Protein AF-A0A7C3LGC2-F1 (afdb_monomer_lite)

Structure (mmCIF, N/CA/C/O backbone):
data_AF-A0A7C3LGC2-F1
#
_entry.id   AF-A0A7C3LGC2-F1
#
loop_
_atom_site.group_PDB
_atom_site.id
_atom_site.type_symbol
_atom_site.label_atom_id
_atom_site.label_alt_id
_atom_site.label_comp_id
_atom_site.label_asym_id
_atom_site.label_entity_id
_atom_site.label_seq_id
_atom_site.pdbx_PDB_ins_code
_atom_site.Cartn_x
_atom_site.Cartn_y
_atom_site.Cartn_z
_atom_site.occupancy
_atom_site.B_iso_or_equiv
_atom_site.auth_seq_id
_atom_site.auth_comp_id
_atom_site.auth_asym_id
_atom_site.auth_atom_id
_atom_site.pdbx_PDB_model_num
ATOM 1 N N . MET A 1 1 ? 7.224 0.088 -5.501 1.00 74.00 1 MET A N 1
ATOM 2 C CA . MET A 1 1 ? 7.091 1.561 -5.474 1.00 74.00 1 MET A CA 1
ATOM 3 C C . MET A 1 1 ? 8.277 2.111 -4.701 1.00 74.00 1 MET A C 1
ATOM 5 O O . MET A 1 1 ? 8.693 1.438 -3.765 1.00 74.00 1 MET A O 1
ATOM 9 N N . THR A 1 2 ? 8.868 3.224 -5.137 1.00 76.56 2 THR A N 1
ATOM 10 C CA . THR A 1 2 ? 9.859 4.012 -4.373 1.00 76.56 2 THR A CA 1
ATOM 11 C C . THR A 1 2 ? 9.178 4.821 -3.265 1.00 76.56 2 THR A C 1
ATOM 13 O O . THR A 1 2 ? 7.954 4.854 -3.182 1.00 76.56 2 THR A O 1
ATOM 16 N N . ASP A 1 3 ? 9.957 5.503 -2.427 1.00 81.69 3 ASP A N 1
ATOM 17 C CA . ASP A 1 3 ? 9.440 6.407 -1.385 1.00 81.69 3 ASP A CA 1
ATOM 18 C C . ASP A 1 3 ? 8.675 7.576 -2.018 1.00 81.69 3 ASP A C 1
ATOM 20 O O . ASP A 1 3 ? 7.618 7.964 -1.535 1.00 81.69 3 ASP A O 1
ATOM 24 N N . ALA A 1 4 ? 9.154 8.078 -3.159 1.00 82.50 4 ALA A N 1
ATOM 25 C CA . ALA A 1 4 ? 8.468 9.115 -3.920 1.00 82.50 4 ALA A CA 1
ATOM 26 C C . ALA A 1 4 ? 7.140 8.617 -4.521 1.00 82.50 4 ALA A C 1
ATOM 28 O O . ALA A 1 4 ? 6.126 9.309 -4.406 1.00 82.50 4 ALA A O 1
ATOM 29 N N . ASP A 1 5 ? 7.108 7.402 -5.089 1.00 82.44 5 ASP A N 1
ATOM 30 C CA . ASP A 1 5 ? 5.861 6.768 -5.540 1.00 82.44 5 ASP A CA 1
ATOM 31 C C . ASP A 1 5 ? 4.869 6.614 -4.360 1.00 82.44 5 ASP A C 1
ATOM 33 O O . ASP A 1 5 ? 3.674 6.884 -4.502 1.00 82.44 5 ASP A O 1
ATOM 37 N N . GLU A 1 6 ? 5.354 6.168 -3.192 1.00 87.06 6 GLU A N 1
ATOM 38 C CA . GLU A 1 6 ? 4.562 5.988 -1.966 1.00 87.06 6 GLU A CA 1
ATOM 39 C C . GLU A 1 6 ? 3.984 7.322 -1.461 1.00 87.06 6 GLU A C 1
ATOM 41 O O . GLU A 1 6 ? 2.788 7.388 -1.152 1.00 87.06 6 GLU A O 1
ATOM 46 N N . ALA A 1 7 ? 4.784 8.391 -1.436 1.00 89.75 7 ALA A N 1
ATOM 47 C CA . ALA A 1 7 ? 4.356 9.732 -1.039 1.00 89.75 7 ALA A CA 1
ATOM 48 C C . ALA A 1 7 ? 3.284 10.290 -1.989 1.00 89.75 7 ALA A C 1
ATOM 50 O O . ALA A 1 7 ? 2.227 10.753 -1.552 1.00 89.75 7 ALA A O 1
ATOM 51 N N . ALA A 1 8 ? 3.508 10.185 -3.304 1.00 90.12 8 ALA A N 1
ATOM 52 C CA . ALA A 1 8 ? 2.570 10.663 -4.317 1.00 90.12 8 ALA A CA 1
ATOM 53 C C . ALA A 1 8 ? 1.233 9.905 -4.265 1.00 90.12 8 ALA A C 1
ATOM 55 O O . ALA A 1 8 ? 0.159 10.512 -4.343 1.00 90.12 8 ALA A O 1
ATOM 56 N N . PHE A 1 9 ? 1.283 8.585 -4.071 1.00 90.44 9 PHE A N 1
ATOM 57 C CA . PHE A 1 9 ? 0.085 7.770 -3.905 1.00 90.44 9 PHE A CA 1
ATOM 58 C C . PHE A 1 9 ? -0.666 8.109 -2.612 1.00 90.44 9 PHE A C 1
ATOM 60 O O . PHE A 1 9 ? -1.890 8.258 -2.640 1.00 90.44 9 PHE A O 1
ATOM 67 N N . SER A 1 10 ? 0.052 8.313 -1.503 1.00 92.94 10 SER A N 1
ATOM 68 C CA . SER A 1 10 ? -0.534 8.734 -0.223 1.00 92.94 10 SER A CA 1
ATOM 69 C C . SER A 1 10 ? -1.243 10.082 -0.343 1.00 92.94 10 SER A C 1
ATOM 71 O O . SER A 1 10 ? -2.387 10.223 0.090 1.00 92.94 10 SER A O 1
ATOM 73 N N . ALA A 1 11 ? -0.613 11.055 -1.006 1.00 94.12 11 ALA A N 1
ATOM 74 C CA . ALA A 1 11 ? -1.197 12.368 -1.252 1.00 94.12 11 ALA A CA 1
ATOM 75 C C . ALA A 1 11 ? -2.475 12.282 -2.102 1.00 94.12 11 ALA A C 1
ATOM 77 O O . ALA A 1 11 ? -3.483 12.911 -1.778 1.00 94.12 11 ALA A O 1
ATOM 78 N N . ALA A 1 12 ? -2.474 11.463 -3.159 1.00 94.31 12 ALA A N 1
ATOM 79 C CA . ALA A 1 12 ? -3.652 11.261 -4.001 1.00 94.31 12 ALA A CA 1
ATOM 80 C C . ALA A 1 12 ? -4.807 10.575 -3.255 1.00 94.31 12 ALA A C 1
ATOM 82 O O . ALA A 1 12 ? -5.973 10.917 -3.473 1.00 94.31 12 ALA A O 1
ATOM 83 N N . LEU A 1 13 ? -4.494 9.631 -2.364 1.00 93.06 13 LEU A N 1
ATOM 84 C CA . LEU A 1 13 ? -5.478 8.998 -1.492 1.00 93.06 13 LEU A CA 1
ATOM 85 C C . LEU A 1 13 ? -6.075 10.000 -0.498 1.00 93.06 13 LEU A C 1
ATOM 87 O O . LEU A 1 13 ? -7.298 10.087 -0.426 1.00 93.06 13 LEU A O 1
ATOM 91 N N . ASN A 1 14 ? -5.252 10.799 0.187 1.00 93.94 14 ASN A N 1
ATOM 92 C CA . ASN A 1 14 ? -5.715 11.827 1.129 1.00 93.94 14 ASN A CA 1
ATOM 93 C C . ASN A 1 14 ? -6.557 12.911 0.445 1.00 93.94 14 ASN A C 1
ATOM 95 O O . ASN A 1 14 ? -7.589 13.320 0.970 1.00 93.94 14 ASN A O 1
ATOM 99 N N . ALA A 1 15 ? -6.176 13.339 -0.762 1.00 94.12 15 ALA A N 1
ATOM 100 C CA . ALA A 1 15 ? -6.966 14.293 -1.539 1.00 94.12 15 ALA A CA 1
ATOM 101 C C . ALA A 1 15 ? -8.360 13.743 -1.893 1.00 94.12 15 ALA A C 1
ATOM 103 O O . ALA A 1 15 ? -9.329 14.497 -1.972 1.00 94.12 15 ALA A O 1
ATOM 104 N N . LYS A 1 16 ? -8.475 12.427 -2.115 1.00 93.25 16 LYS A N 1
ATOM 105 C CA . LYS A 1 16 ? -9.750 11.764 -2.419 1.00 93.25 16 LYS A CA 1
ATOM 106 C C . LYS A 1 16 ? -10.557 11.423 -1.162 1.00 93.25 16 LYS A C 1
ATOM 108 O O . LYS A 1 16 ? -11.786 11.450 -1.219 1.00 93.25 16 LYS A O 1
ATOM 113 N N . TYR A 1 17 ? -9.873 11.097 -0.070 1.00 93.00 17 TYR A N 1
ATOM 114 C CA . TYR A 1 17 ? -10.427 10.664 1.208 1.00 93.00 17 TYR A CA 1
ATOM 115 C C . TYR A 1 17 ? -9.721 11.401 2.358 1.00 93.00 17 TYR A C 1
ATOM 117 O O . TYR A 1 17 ? -8.788 10.853 2.938 1.00 93.00 17 TYR A O 1
ATOM 125 N N . PRO A 1 18 ? -10.163 12.620 2.715 1.00 91.88 18 PRO A N 1
ATOM 126 C CA . PRO A 1 18 ? -9.515 13.420 3.762 1.00 91.88 18 PRO A CA 1
ATOM 127 C C . PRO A 1 18 ? -9.517 12.767 5.151 1.00 91.88 18 PRO A C 1
ATOM 129 O O . PRO A 1 18 ? -8.636 13.037 5.957 1.00 91.88 18 PRO A O 1
ATOM 132 N N . ASP A 1 19 ? -10.485 11.883 5.412 1.00 92.81 19 ASP A N 1
ATOM 133 C CA . ASP A 1 19 ? -10.594 11.121 6.664 1.00 92.81 19 ASP A CA 1
ATOM 134 C C . ASP A 1 19 ? -9.778 9.814 6.653 1.00 92.81 19 ASP A C 1
ATOM 136 O O . ASP A 1 19 ? -9.857 9.010 7.591 1.00 92.81 19 ASP A O 1
ATOM 140 N N . LEU A 1 20 ? -9.046 9.538 5.568 1.00 94.19 20 LEU A N 1
ATOM 141 C CA . LEU A 1 20 ? -8.148 8.396 5.499 1.00 94.19 20 LEU A CA 1
ATOM 142 C C . LEU A 1 20 ? -6.951 8.655 6.410 1.00 94.19 20 LEU A C 1
ATOM 144 O O . LEU A 1 20 ? -6.280 9.677 6.314 1.00 94.19 20 LEU A O 1
ATOM 148 N N . VAL A 1 21 ? -6.654 7.687 7.267 1.00 94.75 21 VAL A N 1
ATOM 149 C CA . VAL A 1 21 ? -5.435 7.696 8.072 1.00 94.75 21 VAL A CA 1
ATOM 150 C C . VAL A 1 21 ? -4.557 6.528 7.674 1.00 94.75 21 VAL A C 1
ATOM 152 O O . VAL A 1 21 ? -5.057 5.432 7.406 1.00 94.75 21 VAL A O 1
ATOM 155 N N . PHE A 1 22 ? -3.248 6.748 7.685 1.00 95.38 22 PHE A N 1
ATOM 156 C CA . PHE A 1 22 ? -2.257 5.690 7.549 1.00 95.38 22 PHE A CA 1
ATOM 157 C C . PHE A 1 22 ? -1.798 5.243 8.933 1.00 95.38 22 PHE A C 1
ATOM 159 O O . PHE A 1 22 ? -1.723 6.042 9.870 1.00 95.38 22 PHE A O 1
ATOM 166 N N . ALA A 1 23 ? -1.503 3.957 9.081 1.00 94.81 23 ALA A N 1
ATOM 167 C CA . ALA A 1 23 ? -1.118 3.378 10.349 1.00 94.81 23 ALA A CA 1
ATOM 168 C C . ALA A 1 23 ? -0.145 2.205 10.208 1.00 94.81 23 ALA A C 1
ATOM 170 O O . ALA A 1 23 ? -0.251 1.379 9.303 1.00 94.81 23 ALA A O 1
ATOM 171 N N . VAL A 1 24 ? 0.749 2.080 11.184 1.00 94.44 24 VAL A N 1
ATOM 172 C CA . VAL A 1 24 ? 1.563 0.884 11.421 1.00 94.44 24 VAL A CA 1
ATOM 173 C C . VAL A 1 24 ? 0.996 0.153 12.634 1.00 94.44 24 VAL A C 1
ATOM 175 O O . VAL A 1 24 ? 0.654 0.774 13.645 1.00 94.44 24 VAL A O 1
ATOM 178 N N . ILE A 1 25 ? 0.876 -1.169 12.529 1.00 92.81 25 ILE A N 1
ATOM 179 C CA . ILE A 1 25 ? 0.382 -2.033 13.604 1.00 92.81 25 ILE A CA 1
ATOM 180 C C . ILE A 1 25 ? 1.558 -2.838 14.145 1.00 92.81 25 ILE A C 1
ATOM 182 O O . ILE A 1 25 ? 2.113 -3.670 13.433 1.00 92.81 25 ILE A O 1
ATOM 186 N N . ASP A 1 26 ? 1.886 -2.637 15.417 1.00 90.81 26 ASP A N 1
ATOM 187 C CA . ASP A 1 26 ? 2.757 -3.540 16.160 1.00 90.81 26 ASP A CA 1
ATOM 188 C C . ASP A 1 26 ? 1.895 -4.478 17.004 1.00 90.81 26 ASP A C 1
ATOM 190 O O . ASP A 1 26 ? 1.299 -4.085 18.012 1.00 90.81 26 ASP A O 1
ATOM 194 N N . THR A 1 27 ? 1.830 -5.737 16.580 1.00 89.12 27 THR A N 1
ATOM 195 C CA . THR A 1 27 ? 1.076 -6.779 17.275 1.00 89.12 27 THR A CA 1
ATOM 196 C C . THR A 1 27 ? 1.736 -7.231 18.573 1.00 89.12 27 THR A C 1
ATOM 198 O O . THR A 1 27 ? 1.024 -7.612 19.498 1.00 89.12 27 THR A O 1
ATOM 201 N N . LYS A 1 28 ? 3.067 -7.153 18.695 1.00 87.50 28 LYS A N 1
ATOM 202 C CA . LYS A 1 28 ? 3.795 -7.546 19.911 1.00 87.50 28 LYS A CA 1
ATOM 203 C C . LYS A 1 28 ? 3.576 -6.534 21.025 1.00 87.50 28 LYS A C 1
ATOM 205 O O . LYS A 1 28 ? 3.260 -6.916 22.147 1.00 87.50 28 LYS A O 1
ATOM 210 N N . LYS A 1 29 ? 3.708 -5.243 20.709 1.00 88.19 29 LYS A N 1
ATOM 211 C CA . LYS A 1 29 ? 3.497 -4.153 21.675 1.00 88.19 29 LYS A CA 1
ATOM 212 C C . LYS A 1 29 ? 2.021 -3.753 21.801 1.00 88.19 29 LYS A C 1
ATOM 214 O O . LYS A 1 29 ? 1.699 -2.937 22.658 1.00 88.19 29 LYS A O 1
ATOM 219 N N . LYS A 1 30 ? 1.121 -4.325 20.985 1.00 92.31 30 LYS A N 1
ATOM 220 C CA . LYS A 1 30 ? -0.316 -3.988 20.940 1.00 92.31 30 LYS A CA 1
ATOM 221 C C . LYS A 1 30 ? -0.543 -2.487 20.701 1.00 92.31 30 LYS A C 1
ATOM 223 O O . LYS A 1 30 ? -1.405 -1.858 21.319 1.00 92.31 30 LYS A O 1
ATOM 228 N N . VAL A 1 31 ? 0.218 -1.911 19.768 1.00 91.31 31 VAL A N 1
ATOM 229 C CA . VAL A 1 31 ? 0.167 -0.480 19.429 1.00 91.31 31 VAL A CA 1
ATOM 230 C C . VAL A 1 31 ? -0.264 -0.276 17.980 1.00 91.31 31 VAL A C 1
ATOM 232 O O . VAL A 1 31 ? 0.17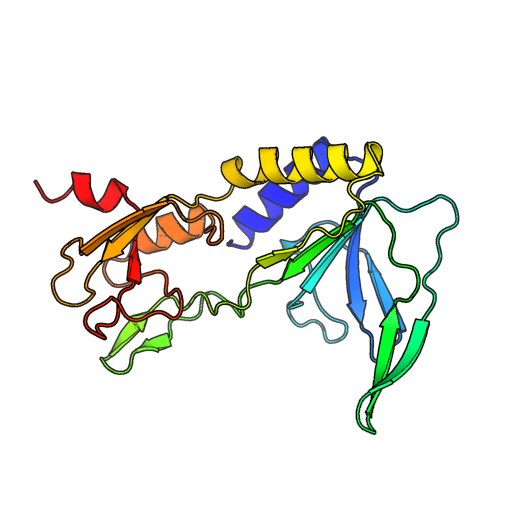6 -0.975 17.070 1.00 91.31 31 VAL A O 1
ATOM 235 N N . VAL A 1 32 ? -1.110 0.732 17.771 1.00 92.56 32 VAL A N 1
ATOM 236 C CA . VAL A 1 32 ? -1.383 1.313 16.454 1.00 92.56 32 VAL A CA 1
ATOM 237 C C . VAL A 1 32 ? -0.772 2.708 16.435 1.00 92.56 32 VAL A C 1
ATOM 239 O O . VAL A 1 32 ? -1.113 3.539 17.276 1.00 92.56 32 VAL A O 1
ATOM 242 N N . ARG A 1 33 ? 0.133 2.963 15.493 1.00 93.56 33 ARG A N 1
ATOM 243 C CA . ARG A 1 33 ? 0.753 4.276 15.284 1.00 93.56 33 ARG A CA 1
ATOM 244 C C . ARG A 1 33 ? 0.208 4.887 14.012 1.00 93.56 33 ARG A C 1
ATOM 246 O O . ARG A 1 33 ? 0.340 4.270 12.962 1.00 93.56 33 ARG A O 1
ATOM 253 N N . PHE A 1 34 ? -0.360 6.083 14.108 1.00 93.50 34 PHE A N 1
ATOM 254 C CA . PHE A 1 34 ? -0.777 6.844 12.936 1.00 93.50 34 PHE A CA 1
ATOM 255 C C . PHE A 1 34 ? 0.406 7.593 12.347 1.00 93.50 34 PHE A C 1
ATOM 257 O O . PHE A 1 34 ? 1.260 8.087 13.084 1.00 93.50 34 PHE A O 1
ATOM 264 N N . ILE A 1 35 ? 0.446 7.648 11.024 1.00 94.12 35 ILE A N 1
ATOM 265 C CA . ILE A 1 35 ? 1.501 8.305 10.258 1.00 94.12 35 ILE A CA 1
ATOM 266 C C . ILE A 1 35 ? 0.868 9.198 9.180 1.00 94.12 35 ILE A C 1
ATOM 268 O O . ILE A 1 35 ? -0.269 8.931 8.775 1.00 94.12 35 ILE A O 1
ATOM 272 N N . PRO A 1 36 ? 1.568 10.242 8.707 1.00 91.69 36 PRO A N 1
ATOM 273 C CA . PRO A 1 36 ? 1.013 11.160 7.710 1.00 91.69 36 PRO A CA 1
ATOM 274 C C . PRO A 1 36 ? 0.870 10.533 6.317 1.00 91.69 36 PRO A C 1
ATOM 276 O O . PRO A 1 36 ? -0.099 10.815 5.609 1.00 91.69 36 PRO A O 1
ATOM 279 N N . ALA A 1 37 ? 1.818 9.674 5.937 1.00 93.38 37 ALA A N 1
ATOM 280 C CA . ALA A 1 37 ? 1.903 9.071 4.613 1.00 93.38 37 ALA A CA 1
ATOM 281 C C . ALA A 1 37 ? 2.583 7.694 4.660 1.00 93.38 37 ALA A C 1
ATOM 283 O O . ALA A 1 37 ? 3.217 7.333 5.653 1.00 93.38 37 ALA A O 1
ATOM 284 N N . ILE A 1 38 ? 2.429 6.909 3.588 1.00 91.31 38 ILE A N 1
ATOM 285 C CA . ILE A 1 38 ? 2.990 5.556 3.491 1.00 91.31 38 ILE A CA 1
ATOM 286 C C . ILE A 1 38 ? 4.511 5.596 3.622 1.00 91.31 38 ILE A C 1
ATOM 288 O O . ILE A 1 38 ? 5.038 4.822 4.413 1.00 91.31 38 ILE A O 1
ATOM 292 N N . ASP A 1 39 ? 5.201 6.487 2.909 1.00 90.25 39 ASP A N 1
ATOM 293 C CA . ASP A 1 39 ? 6.665 6.610 2.868 1.00 90.25 39 ASP A CA 1
ATOM 294 C C . ASP A 1 39 ? 7.290 6.842 4.253 1.00 90.25 39 ASP A C 1
ATOM 296 O O . ASP A 1 39 ? 8.337 6.273 4.559 1.00 90.25 39 ASP A O 1
ATOM 300 N N . GLU A 1 40 ? 6.574 7.510 5.157 1.00 92.00 40 GLU A N 1
ATOM 301 C CA . GLU A 1 40 ? 7.001 7.769 6.539 1.00 92.00 40 GLU A CA 1
ATOM 302 C C . GLU A 1 40 ? 6.851 6.567 7.494 1.00 92.00 40 GLU A C 1
ATOM 304 O O . GLU A 1 40 ? 7.195 6.644 8.680 1.00 92.00 40 GLU A O 1
ATOM 309 N N . ALA A 1 41 ? 6.327 5.432 7.023 1.00 91.00 41 ALA A N 1
ATOM 310 C CA . ALA A 1 41 ? 6.024 4.307 7.897 1.00 91.00 41 ALA A CA 1
ATOM 311 C C . ALA A 1 41 ? 7.280 3.659 8.494 1.00 91.00 41 ALA A C 1
ATOM 313 O O . ALA A 1 41 ? 8.039 2.955 7.812 1.00 91.00 41 ALA A O 1
ATOM 314 N N . THR A 1 42 ? 7.427 3.833 9.805 1.00 90.75 42 THR A N 1
ATOM 315 C CA . THR A 1 42 ? 8.434 3.197 10.657 1.00 90.75 42 THR A CA 1
ATOM 316 C C . THR A 1 42 ? 7.773 2.314 11.715 1.00 90.75 42 THR A C 1
ATOM 318 O O . THR A 1 42 ? 6.697 2.632 12.234 1.00 90.75 42 THR A O 1
ATOM 321 N N . ASP A 1 43 ? 8.401 1.178 12.012 1.00 85.81 43 ASP A N 1
ATOM 322 C CA . ASP A 1 43 ? 8.037 0.328 13.134 1.00 85.81 43 ASP A CA 1
ATOM 323 C C . ASP A 1 43 ? 8.419 0.987 14.470 1.00 85.81 43 ASP A C 1
ATOM 325 O O . ASP A 1 43 ? 8.989 2.078 14.544 1.00 85.81 43 ASP A O 1
ATOM 329 N N . VAL A 1 44 ? 8.058 0.324 15.562 1.00 84.25 44 VAL A N 1
ATOM 330 C CA . VAL A 1 44 ? 8.309 0.798 16.930 1.00 84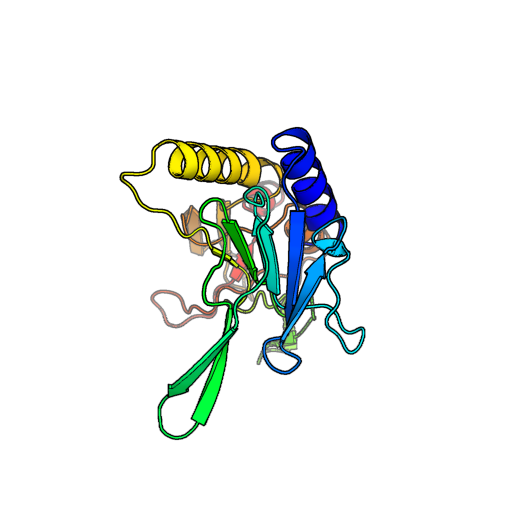.25 44 VAL A CA 1
ATOM 331 C C . VAL A 1 44 ? 9.787 0.908 17.301 1.00 84.25 44 VAL A C 1
ATOM 333 O O . VAL A 1 44 ? 10.098 1.541 18.306 1.00 84.25 44 VAL A O 1
ATOM 336 N N . ASP A 1 45 ? 10.672 0.278 16.532 1.00 85.44 45 ASP A N 1
ATOM 337 C CA . ASP A 1 45 ? 12.114 0.276 16.750 1.00 85.44 45 ASP A CA 1
ATOM 338 C C . ASP A 1 45 ? 12.806 1.259 15.780 1.00 85.44 45 ASP A C 1
ATOM 340 O O . ASP A 1 45 ? 14.031 1.266 15.655 1.00 85.44 45 ASP A O 1
ATOM 344 N N . GLY A 1 46 ? 12.026 2.100 15.085 1.00 85.12 46 GLY A N 1
ATOM 345 C CA . GLY A 1 46 ? 12.511 3.123 14.158 1.00 85.12 46 GLY A CA 1
ATOM 346 C C . GLY A 1 46 ? 12.983 2.571 12.814 1.00 85.12 46 GLY A C 1
ATOM 347 O O . GLY A 1 46 ? 13.553 3.310 12.011 1.00 85.12 46 GLY A O 1
ATOM 348 N N . ARG A 1 47 ? 12.763 1.283 12.535 1.00 86.88 47 ARG A N 1
ATOM 349 C CA . ARG A 1 47 ? 13.084 0.690 11.234 1.00 86.88 47 ARG A CA 1
ATOM 350 C C . ARG A 1 47 ? 11.940 0.947 10.278 1.00 86.88 47 ARG A C 1
ATOM 352 O O . ARG A 1 47 ? 10.800 1.140 10.682 1.00 86.88 47 ARG A O 1
ATOM 359 N N . ARG A 1 48 ? 12.219 0.913 8.982 1.00 85.19 48 ARG A N 1
ATOM 360 C CA . ARG A 1 48 ? 11.169 1.022 7.971 1.00 85.19 48 ARG A CA 1
ATOM 361 C C . ARG A 1 48 ? 10.158 -0.119 8.138 1.00 85.19 48 ARG A C 1
ATOM 363 O O . ARG A 1 48 ? 10.542 -1.285 8.082 1.00 85.19 48 ARG A O 1
ATOM 370 N N . ALA A 1 49 ? 8.883 0.218 8.321 1.00 87.75 49 ALA A N 1
ATOM 371 C CA . ALA A 1 49 ? 7.825 -0.772 8.486 1.00 87.75 49 ALA A CA 1
ATOM 372 C C . ALA A 1 49 ? 7.630 -1.556 7.182 1.00 87.75 49 ALA A C 1
ATOM 374 O O . ALA A 1 49 ? 7.551 -0.951 6.111 1.00 87.75 49 ALA A O 1
ATOM 375 N N . SER A 1 50 ? 7.527 -2.884 7.273 1.00 83.38 50 SER A N 1
ATOM 376 C CA . SER A 1 50 ? 7.217 -3.760 6.132 1.00 83.38 50 SER A CA 1
ATOM 377 C C . SER A 1 50 ? 5.761 -3.649 5.684 1.00 83.38 50 SER A C 1
ATOM 379 O O . SER A 1 50 ? 5.444 -3.947 4.537 1.00 83.38 50 SER A O 1
ATOM 381 N N . GLU A 1 51 ? 4.872 -3.203 6.571 1.00 88.38 51 GLU A N 1
ATOM 382 C CA . GLU A 1 51 ? 3.445 -3.087 6.307 1.00 88.38 51 GLU A CA 1
ATOM 383 C C . GLU A 1 51 ? 2.896 -1.749 6.776 1.00 88.38 51 GLU A C 1
ATOM 385 O O . GLU A 1 51 ? 3.179 -1.288 7.883 1.00 88.38 51 GLU A O 1
ATOM 390 N N . VAL A 1 52 ? 2.038 -1.176 5.942 1.00 91.94 52 VAL A N 1
ATOM 391 C CA . VAL A 1 52 ? 1.271 0.028 6.231 1.00 91.94 52 VAL A CA 1
ATOM 392 C C . VAL A 1 52 ? -0.195 -0.281 6.008 1.00 91.94 52 VAL A C 1
ATOM 394 O O . VAL A 1 52 ? -0.587 -0.849 4.994 1.00 91.94 52 VAL A O 1
ATOM 397 N N . TYR A 1 53 ? -1.028 0.091 6.958 1.00 93.00 53 TYR A N 1
ATOM 398 C CA . TYR A 1 53 ? -2.472 0.030 6.833 1.00 93.00 53 TYR A CA 1
ATOM 399 C C . TYR A 1 53 ? -2.977 1.4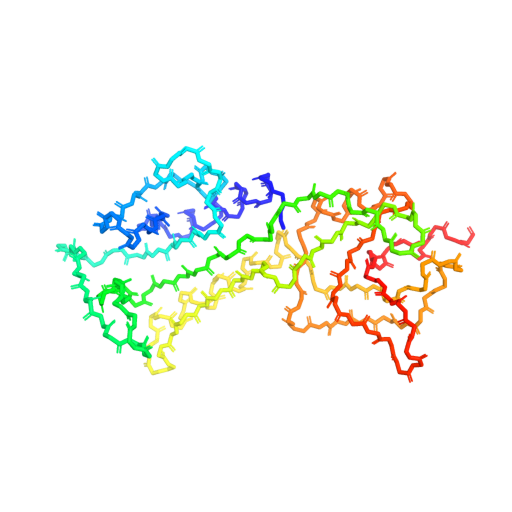31 6.518 1.00 93.00 53 TYR A C 1
ATOM 401 O O . TYR A 1 53 ? -2.437 2.402 7.033 1.00 93.00 53 TYR A O 1
ATOM 409 N N . ALA A 1 54 ? -4.021 1.552 5.710 1.00 93.75 54 ALA A N 1
ATOM 410 C CA . ALA A 1 54 ? -4.785 2.789 5.643 1.00 93.75 54 ALA A CA 1
ATOM 411 C C . ALA A 1 54 ? -6.260 2.478 5.825 1.00 93.75 54 ALA A C 1
ATOM 413 O O . ALA A 1 54 ? -6.745 1.465 5.316 1.00 93.75 54 ALA A O 1
ATOM 414 N N . TRP A 1 55 ? -6.977 3.311 6.566 1.00 93.62 55 TRP A N 1
ATOM 415 C CA . TRP A 1 55 ? -8.410 3.133 6.767 1.00 93.62 55 TRP A CA 1
ATOM 416 C C . TRP A 1 55 ? -9.116 4.446 7.064 1.00 93.62 55 TRP A C 1
ATOM 418 O O . TRP A 1 55 ? -8.503 5.405 7.524 1.00 93.62 55 TRP A O 1
ATOM 428 N N . ILE A 1 56 ? -10.427 4.464 6.848 1.00 92.19 56 ILE A N 1
ATOM 429 C CA . ILE A 1 56 ? -11.298 5.518 7.372 1.00 92.19 56 ILE A CA 1
ATOM 430 C C . ILE A 1 56 ? -11.781 5.069 8.749 1.00 92.19 56 ILE A C 1
ATOM 432 O O . ILE A 1 56 ? -12.368 3.991 8.887 1.00 92.19 56 ILE A O 1
ATOM 436 N N . GLN A 1 57 ? -11.503 5.867 9.779 1.00 89.31 57 GLN A N 1
ATOM 437 C CA . GLN A 1 57 ? -11.849 5.515 11.155 1.00 89.31 57 GLN A CA 1
ATOM 438 C C . GLN A 1 57 ? -13.333 5.759 11.437 1.00 89.31 57 GLN A C 1
ATOM 440 O O . GLN A 1 57 ? -13.809 6.884 11.290 1.00 89.31 57 GLN A O 1
ATOM 445 N N . PRO A 1 58 ? -14.075 4.747 11.922 1.00 89.31 58 PRO A N 1
ATOM 446 C CA . PRO A 1 58 ? -15.397 4.982 12.477 1.00 89.31 58 PRO A CA 1
ATOM 447 C C . PRO A 1 58 ? -15.310 5.918 13.685 1.00 89.31 58 PRO A C 1
ATOM 449 O O . PRO A 1 58 ? -14.359 5.860 14.473 1.00 89.31 58 PRO A O 1
ATOM 452 N N . ARG A 1 59 ? -16.333 6.751 13.878 1.00 90.25 59 ARG A N 1
ATOM 453 C CA . ARG A 1 59 ? -16.412 7.640 15.041 1.00 90.25 59 ARG A CA 1
ATOM 454 C C . ARG A 1 59 ? -16.297 6.832 16.339 1.00 90.25 59 ARG A C 1
ATOM 456 O O . ARG A 1 59 ? -17.035 5.875 16.549 1.00 90.25 59 ARG A O 1
ATOM 463 N N . GLY A 1 60 ? -15.378 7.239 17.215 1.00 91.56 60 GLY A N 1
ATOM 464 C CA . GLY A 1 60 ? -15.154 6.582 18.508 1.00 91.56 60 GLY A CA 1
ATOM 465 C C . GLY A 1 60 ? -14.407 5.246 18.431 1.00 91.56 60 GLY A C 1
ATOM 466 O O . GLY A 1 60 ? -14.330 4.539 19.437 1.00 91.56 60 GLY A O 1
ATOM 467 N N . TRP A 1 61 ? -13.847 4.888 17.272 1.00 94.50 61 TRP A N 1
ATOM 468 C CA . TRP A 1 61 ? -13.070 3.664 17.125 1.00 94.50 61 TRP A CA 1
ATOM 469 C C . TRP A 1 61 ? -11.855 3.645 18.061 1.00 94.50 61 TRP A C 1
ATOM 471 O O . TRP A 1 61 ? -11.125 4.627 18.196 1.00 94.50 61 TRP A O 1
ATOM 481 N N . ARG A 1 62 ? -11.624 2.491 18.691 1.00 93.44 62 ARG A N 1
ATOM 482 C CA . ARG A 1 62 ? -10.429 2.192 19.487 1.00 93.44 62 ARG A CA 1
ATOM 483 C C . ARG A 1 62 ? -9.953 0.775 19.178 1.00 93.44 62 ARG A C 1
ATOM 485 O O . ARG A 1 62 ? -10.806 -0.092 18.968 1.00 93.44 62 ARG A O 1
ATOM 492 N N . PRO A 1 63 ? -8.637 0.511 19.163 1.00 94.50 63 PRO A N 1
ATOM 493 C CA . PRO A 1 63 ? -8.118 -0.814 18.854 1.00 94.50 63 PRO A CA 1
ATOM 494 C C . PRO A 1 63 ? -8.536 -1.837 19.917 1.00 94.50 63 PRO A C 1
ATOM 496 O O . PRO A 1 63 ? -8.436 -1.582 21.116 1.00 94.50 63 PRO A O 1
ATOM 499 N N . LYS A 1 64 ? -8.991 -3.007 19.466 1.00 95.75 64 LYS A N 1
ATOM 500 C CA . LYS A 1 64 ? -9.255 -4.195 20.283 1.00 95.75 64 LYS A CA 1
ATOM 501 C C . LYS A 1 64 ? -8.311 -5.302 19.846 1.00 95.75 64 LYS A C 1
ATOM 503 O O . LYS A 1 64 ? -8.299 -5.675 18.674 1.00 95.75 64 LYS A O 1
ATOM 508 N N . TRP A 1 65 ? -7.539 -5.823 20.784 1.00 95.94 65 TRP A N 1
ATOM 509 C CA . TRP A 1 65 ? -6.575 -6.887 20.532 1.00 95.94 65 TRP A CA 1
ATOM 510 C C . TRP A 1 65 ? -7.166 -8.231 20.923 1.00 95.94 65 TRP A C 1
ATOM 512 O O . TRP A 1 65 ? -7.909 -8.319 21.899 1.00 95.94 65 TRP A O 1
ATOM 522 N N . LEU A 1 66 ? -6.835 -9.252 20.148 1.00 94.56 66 LEU A N 1
ATOM 523 C CA . LEU A 1 66 ? -7.194 -10.632 20.412 1.00 94.56 66 LEU A CA 1
ATOM 524 C C . LEU A 1 66 ? -5.922 -11.465 20.338 1.00 94.56 66 LEU A C 1
ATOM 526 O O . LEU A 1 66 ? -5.178 -11.359 19.361 1.00 94.56 66 LEU A O 1
ATOM 530 N N . ASP A 1 67 ? -5.703 -12.262 21.373 1.00 94.19 67 ASP A N 1
ATOM 531 C CA . ASP A 1 67 ? -4.630 -13.241 21.422 1.00 94.19 67 ASP A CA 1
ATOM 532 C C . ASP A 1 67 ? -5.246 -14.590 21.029 1.00 94.19 67 ASP A C 1
ATOM 534 O O . ASP A 1 67 ? -6.257 -15.003 21.598 1.00 94.19 67 ASP A O 1
ATOM 538 N N . GLU A 1 68 ? -4.685 -15.239 20.016 1.00 90.38 68 GLU A N 1
ATOM 539 C CA . GLU A 1 68 ? -5.135 -16.533 19.504 1.00 90.38 68 GLU A CA 1
ATOM 540 C C . GLU A 1 68 ? -3.997 -17.538 19.588 1.00 90.38 68 GLU A C 1
ATOM 542 O O . GLU A 1 68 ? -2.866 -17.226 19.224 1.00 90.38 68 GLU A O 1
ATOM 547 N N . ASP A 1 69 ? -4.296 -18.750 20.041 1.00 89.19 69 ASP A N 1
ATOM 548 C CA . ASP A 1 69 ? -3.358 -19.862 19.940 1.00 89.19 69 ASP A CA 1
ATOM 549 C C . ASP A 1 69 ? -3.447 -20.463 18.532 1.00 89.19 69 ASP A C 1
ATOM 551 O O . ASP A 1 69 ? -4.478 -21.006 18.128 1.00 89.19 69 ASP A O 1
ATOM 555 N N . LEU A 1 70 ? -2.365 -20.325 17.770 1.00 83.19 70 LEU A N 1
ATOM 556 C CA . LEU A 1 70 ? -2.191 -20.926 16.456 1.00 83.19 70 LEU A CA 1
ATOM 557 C C . LEU A 1 70 ? -0.982 -21.856 16.510 1.00 83.19 70 LEU A C 1
ATOM 559 O O . LEU A 1 70 ? 0.162 -21.408 16.559 1.00 83.19 70 LEU A O 1
ATOM 563 N N . TYR A 1 71 ? -1.249 -23.162 16.463 1.00 86.94 71 TYR A N 1
ATOM 564 C CA . TYR A 1 71 ? -0.228 -24.215 16.473 1.00 86.94 71 TYR A CA 1
ATOM 565 C C . TYR A 1 71 ? 0.687 -24.205 17.715 1.00 86.94 71 TYR A C 1
ATOM 567 O O . TYR A 1 71 ? 1.868 -24.527 17.606 1.00 86.94 71 TYR A O 1
ATOM 575 N N . GLY A 1 72 ? 0.166 -23.839 18.892 1.00 86.25 72 GLY A N 1
ATOM 576 C CA . GLY A 1 72 ? 0.943 -23.750 20.133 1.00 86.25 72 GLY A CA 1
ATOM 577 C C . GLY A 1 72 ? 1.715 -22.436 20.283 1.00 86.25 72 GLY A C 1
ATOM 578 O O . GLY A 1 72 ? 2.518 -22.296 21.206 1.00 86.25 72 GLY A O 1
ATOM 579 N N . TYR A 1 73 ? 1.486 -21.471 19.388 1.00 85.19 73 TYR A N 1
ATOM 580 C CA . TYR A 1 73 ? 2.049 -20.129 19.458 1.00 85.19 73 TYR A CA 1
ATOM 581 C C . TYR A 1 73 ? 0.940 -19.110 19.707 1.00 85.19 73 TYR A C 1
ATOM 583 O O . TYR A 1 73 ? -0.012 -19.003 18.933 1.00 85.19 73 TYR A O 1
ATOM 591 N N . VAL A 1 74 ? 1.101 -18.305 20.761 1.00 86.44 74 VAL A N 1
ATOM 592 C CA . VAL A 1 74 ? 0.205 -17.174 21.025 1.00 86.44 74 VAL A CA 1
ATOM 593 C C . VAL A 1 74 ? 0.488 -16.067 20.013 1.00 86.44 74 VAL A C 1
ATOM 595 O O . VAL A 1 74 ? 1.542 -15.427 20.029 1.00 86.44 74 VAL A O 1
ATOM 598 N N . MET A 1 75 ? -0.479 -15.837 19.135 1.00 88.25 75 MET A N 1
ATOM 599 C CA . MET A 1 75 ? -0.473 -14.816 18.103 1.00 88.25 75 MET A CA 1
ATOM 600 C C . MET A 1 75 ? -1.429 -13.687 18.482 1.00 88.25 75 MET A C 1
ATOM 602 O O . MET A 1 75 ? -2.637 -13.874 18.587 1.00 88.25 75 MET A O 1
ATOM 606 N N . THR A 1 76 ? -0.894 -12.480 18.635 1.00 91.31 76 THR A N 1
ATOM 607 C CA . THR A 1 76 ? -1.699 -11.278 18.877 1.00 91.31 76 THR A CA 1
ATOM 608 C C . THR A 1 76 ? -2.137 -10.649 17.556 1.00 91.31 76 THR A C 1
ATOM 610 O O . THR A 1 76 ? -1.305 -10.379 16.686 1.00 91.31 76 THR A O 1
ATOM 613 N N . ARG A 1 77 ? -3.422 -10.306 17.409 1.00 91.50 77 ARG A N 1
ATOM 614 C CA . ARG A 1 77 ? -3.935 -9.557 16.248 1.00 91.50 77 ARG A CA 1
ATOM 615 C C . ARG A 1 77 ? -4.928 -8.460 16.622 1.00 91.50 77 ARG A C 1
ATOM 617 O O . ARG A 1 77 ? -5.621 -8.524 17.632 1.00 91.50 77 ARG A O 1
ATOM 624 N N . LEU A 1 78 ? -5.025 -7.443 15.764 1.00 92.69 78 LEU A N 1
ATOM 625 C CA . LEU A 1 78 ? -6.058 -6.408 15.860 1.00 92.69 78 LEU A CA 1
ATOM 626 C C . LEU A 1 78 ? -7.400 -6.988 15.384 1.00 92.69 78 LEU A C 1
ATOM 628 O O . LEU A 1 78 ? -7.558 -7.299 14.200 1.00 92.69 78 LEU A O 1
ATOM 632 N N . ALA A 1 79 ? -8.350 -7.133 16.305 1.00 92.50 79 ALA A N 1
ATOM 633 C CA . ALA A 1 79 ? -9.607 -7.853 16.110 1.00 92.50 79 ALA A CA 1
ATOM 634 C C . ALA A 1 79 ? -10.693 -7.021 15.414 1.00 92.50 79 ALA A C 1
ATOM 636 O O . ALA A 1 79 ? -11.551 -7.570 14.733 1.00 92.50 79 ALA A O 1
ATOM 637 N N . ASN A 1 80 ? -10.657 -5.696 15.557 1.00 93.44 80 ASN A N 1
ATOM 638 C CA . ASN A 1 80 ? -11.699 -4.788 15.069 1.00 93.44 80 ASN A CA 1
ATOM 639 C C . ASN A 1 80 ? -11.176 -3.786 14.028 1.00 93.44 80 ASN A C 1
ATOM 641 O O . ASN A 1 80 ? -11.460 -2.590 14.104 1.00 93.44 80 ASN A O 1
ATOM 645 N N . LYS A 1 81 ? -10.388 -4.259 13.057 1.00 90.12 81 LYS A N 1
ATOM 646 C CA . LYS A 1 81 ? -9.929 -3.426 11.934 1.00 90.12 81 LYS A CA 1
ATOM 647 C C . LYS A 1 81 ? -11.140 -2.791 11.213 1.00 90.12 81 LYS A C 1
ATOM 649 O O . LYS A 1 81 ? -12.079 -3.533 10.916 1.00 90.12 81 LYS A O 1
ATOM 654 N N . PRO A 1 82 ? -11.123 -1.482 10.884 1.00 91.31 82 PRO A N 1
ATOM 655 C CA . PRO A 1 82 ? -12.199 -0.846 10.118 1.00 91.31 82 PRO A CA 1
ATOM 656 C C . PRO A 1 82 ? -12.487 -1.549 8.785 1.00 91.31 82 PRO A C 1
ATOM 658 O O . PRO A 1 82 ? -11.613 -2.224 8.235 1.00 91.31 82 PRO A O 1
ATOM 661 N N . GLU A 1 83 ? -13.705 -1.395 8.265 1.00 88.19 83 GLU A N 1
ATOM 662 C CA . GLU A 1 83 ? -14.136 -2.047 7.018 1.00 88.19 83 GLU A CA 1
ATOM 663 C C . GLU A 1 83 ? -13.528 -1.392 5.776 1.00 88.19 83 GLU A C 1
ATOM 665 O O . GLU A 1 83 ? -12.985 -2.078 4.914 1.00 88.19 83 GLU A O 1
ATOM 670 N N . LYS A 1 84 ? -13.555 -0.056 5.705 1.00 90.31 84 LYS A N 1
ATOM 671 C CA . LYS A 1 84 ? -12.910 0.722 4.638 1.00 90.31 84 LYS A CA 1
ATOM 672 C C . LYS A 1 84 ? -11.412 0.784 4.905 1.00 90.31 84 LYS A C 1
ATOM 674 O O . LYS A 1 84 ? -10.930 1.756 5.487 1.00 90.31 84 LYS A O 1
ATOM 679 N N . ARG A 1 85 ? -10.700 -0.284 4.546 1.00 91.06 85 ARG A N 1
ATOM 680 C CA . ARG A 1 85 ? -9.262 -0.425 4.788 1.00 91.06 85 ARG A CA 1
ATOM 681 C C . ARG A 1 85 ? -8.502 -0.975 3.590 1.00 91.06 85 ARG A C 1
ATOM 683 O O . ARG A 1 85 ? -9.021 -1.779 2.824 1.00 91.06 85 ARG A O 1
ATOM 690 N N . LEU A 1 86 ? -7.231 -0.619 3.516 1.00 90.81 86 LEU A N 1
ATOM 691 C CA . LEU A 1 86 ? -6.221 -1.226 2.661 1.00 90.81 86 LEU A CA 1
ATOM 692 C C . LEU A 1 86 ? -4.993 -1.589 3.502 1.00 90.81 86 LEU A C 1
ATOM 694 O O . LEU A 1 86 ? -4.741 -0.999 4.554 1.00 90.81 86 LEU A O 1
ATOM 698 N N . ARG A 1 87 ? -4.241 -2.583 3.047 1.00 90.75 87 ARG A N 1
ATOM 699 C CA . ARG A 1 87 ? -2.940 -2.977 3.584 1.00 90.75 87 ARG A CA 1
ATOM 700 C C . ARG A 1 87 ? -1.946 -2.936 2.442 1.00 90.75 87 ARG A C 1
ATOM 702 O O . ARG A 1 87 ? -2.096 -3.649 1.457 1.00 90.75 87 ARG A O 1
ATOM 709 N N . PHE A 1 88 ? -0.941 -2.105 2.597 1.00 87.62 88 PHE A N 1
ATOM 710 C CA . PHE A 1 88 ? 0.199 -1.998 1.720 1.00 87.62 88 PHE A CA 1
ATOM 711 C C . PHE A 1 88 ? 1.359 -2.769 2.350 1.00 87.62 88 PHE A C 1
ATOM 713 O O . PHE A 1 88 ? 1.852 -2.402 3.414 1.00 87.62 88 PHE A O 1
ATOM 720 N N . MET A 1 89 ? 1.763 -3.867 1.723 1.00 83.44 89 MET A N 1
ATOM 721 C CA . MET A 1 89 ? 2.995 -4.574 2.049 1.00 83.44 89 MET A CA 1
ATOM 722 C C . MET A 1 89 ? 4.096 -4.025 1.152 1.00 83.44 89 MET A C 1
ATOM 724 O O . MET A 1 89 ? 3.964 -4.005 -0.074 1.00 83.44 89 MET A O 1
ATOM 728 N N . ARG A 1 90 ? 5.179 -3.561 1.761 1.00 76.31 90 ARG A N 1
ATOM 729 C CA . ARG A 1 90 ? 6.367 -3.131 1.037 1.00 76.31 90 ARG A CA 1
ATOM 730 C C . ARG A 1 90 ? 7.168 -4.352 0.624 1.00 76.31 90 ARG A C 1
ATOM 732 O O . ARG A 1 90 ? 7.391 -5.251 1.429 1.00 76.31 90 ARG A O 1
ATOM 739 N N . SER A 1 91 ? 7.685 -4.338 -0.602 1.00 65.56 91 SER A N 1
ATOM 740 C CA . SER A 1 91 ? 8.805 -5.219 -0.933 1.00 65.56 91 SER A CA 1
ATOM 741 C C . SER A 1 91 ? 9.970 -4.878 -0.001 1.00 65.56 91 SER A C 1
ATOM 743 O O . SER A 1 91 ? 10.137 -3.708 0.351 1.00 65.56 91 SER A O 1
ATOM 745 N N . SER A 1 92 ? 10.791 -5.855 0.384 1.00 51.97 92 SER A N 1
ATOM 746 C CA . SER A 1 92 ? 11.874 -5.738 1.383 1.00 51.97 92 SER A CA 1
ATOM 747 C C . SER A 1 92 ? 13.068 -4.837 0.974 1.00 51.97 92 SER A C 1
ATOM 749 O O . SER A 1 92 ? 14.215 -5.070 1.358 1.00 51.97 92 SER A O 1
ATOM 751 N N . GLY A 1 93 ? 12.806 -3.778 0.208 1.00 47.38 93 GLY A N 1
ATOM 752 C CA . GLY A 1 93 ? 13.740 -2.771 -0.272 1.00 47.38 93 GLY A CA 1
ATOM 753 C C . GLY A 1 93 ? 14.213 -2.999 -1.707 1.00 47.38 93 GLY A C 1
ATOM 754 O O . GLY A 1 93 ? 14.304 -4.124 -2.191 1.00 47.38 93 GLY A O 1
ATOM 755 N N . PHE A 1 94 ? 14.580 -1.897 -2.363 1.00 49.94 94 PHE A N 1
ATOM 756 C CA . PHE A 1 94 ? 15.369 -1.872 -3.596 1.00 49.94 94 PHE A CA 1
ATOM 757 C C . PHE A 1 94 ? 16.811 -2.250 -3.266 1.00 49.94 94 PHE A C 1
ATOM 759 O O . PHE A 1 94 ? 17.677 -1.388 -3.122 1.00 49.94 94 PHE A O 1
ATOM 766 N N . ARG A 1 95 ? 17.080 -3.536 -3.057 1.00 47.47 95 ARG A N 1
ATOM 767 C CA . ARG A 1 95 ? 18.450 -3.997 -2.831 1.00 47.47 95 ARG A CA 1
ATOM 768 C C . ARG A 1 95 ? 18.939 -4.705 -4.087 1.00 47.47 95 ARG A C 1
ATOM 770 O O . ARG A 1 95 ? 18.305 -5.683 -4.484 1.00 47.47 95 ARG A O 1
ATOM 777 N N . PRO A 1 96 ? 20.045 -4.245 -4.702 1.00 48.16 96 PRO A N 1
ATOM 778 C CA . PRO A 1 96 ? 20.749 -5.048 -5.685 1.00 48.16 96 PRO A CA 1
ATOM 779 C C . PRO A 1 96 ? 21.076 -6.384 -5.020 1.00 48.16 96 PRO A C 1
ATOM 781 O O . PRO A 1 96 ? 21.819 -6.425 -4.037 1.00 48.16 96 PRO A O 1
ATOM 784 N N . ARG A 1 97 ? 20.477 -7.471 -5.498 1.00 51.31 97 ARG A N 1
ATOM 785 C CA . ARG A 1 97 ? 20.949 -8.814 -5.167 1.00 51.31 97 ARG A CA 1
ATOM 786 C C . ARG A 1 97 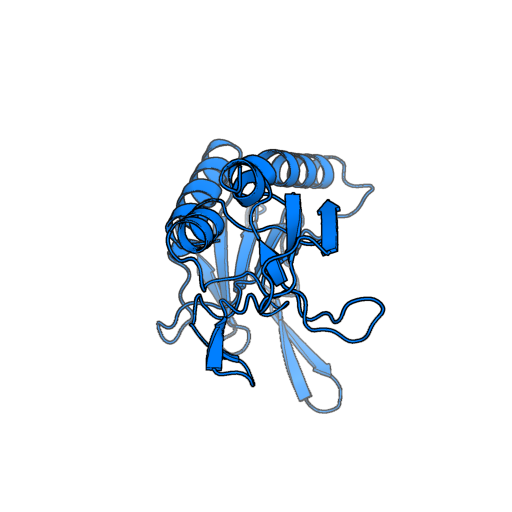? 21.843 -9.268 -6.304 1.00 51.31 97 ARG A C 1
ATOM 788 O O . ARG A 1 97 ? 21.478 -9.122 -7.468 1.00 51.31 97 ARG A O 1
ATOM 795 N N . ALA A 1 98 ? 22.998 -9.826 -5.959 1.00 49.75 98 ALA A N 1
ATOM 796 C CA . ALA A 1 98 ? 23.716 -10.661 -6.903 1.00 49.75 98 ALA A CA 1
ATOM 797 C C . ALA A 1 98 ? 22.819 -11.867 -7.212 1.00 49.75 98 ALA A C 1
ATOM 799 O O . ALA A 1 98 ? 22.366 -12.559 -6.300 1.00 49.75 98 ALA A O 1
ATOM 800 N N . SER A 1 99 ? 22.495 -12.064 -8.485 1.00 51.44 99 SER A N 1
ATOM 801 C CA . SER A 1 99 ? 21.916 -13.319 -8.960 1.00 51.44 99 SER A CA 1
ATOM 802 C C . SER A 1 99 ? 22.927 -14.458 -8.843 1.00 51.44 99 SER A C 1
ATOM 804 O O . SER A 1 99 ? 24.129 -14.188 -8.796 1.00 51.44 99 SER A O 1
ATOM 806 N N . ASP A 1 100 ? 22.486 -15.718 -8.968 1.00 46.94 100 ASP A N 1
ATOM 807 C CA . ASP A 1 100 ? 23.402 -16.864 -9.204 1.00 46.94 100 ASP A CA 1
ATOM 808 C C . ASP A 1 100 ? 24.146 -16.807 -10.567 1.00 46.94 100 ASP A C 1
ATOM 810 O O . ASP A 1 100 ? 24.569 -17.824 -11.099 1.00 46.94 100 ASP A O 1
ATOM 814 N N . GLY A 1 101 ? 24.299 -15.617 -11.152 1.00 52.94 101 GLY A N 1
ATOM 815 C CA . GLY A 1 101 ? 25.115 -15.319 -12.329 1.00 52.94 101 GLY A CA 1
ATOM 816 C C . GLY A 1 101 ? 25.790 -13.939 -12.267 1.00 52.94 101 GLY A C 1
ATOM 817 O O . GLY A 1 101 ? 26.212 -13.425 -13.295 1.00 52.94 101 GLY A O 1
ATOM 818 N N . GLY A 1 102 ? 25.865 -13.293 -11.093 1.00 53.28 102 GLY A N 1
ATOM 819 C CA . GLY A 1 102 ? 26.610 -12.038 -10.899 1.00 53.28 102 GLY A CA 1
ATOM 820 C C . GLY A 1 102 ? 25.958 -10.763 -11.458 1.00 53.28 102 GLY A C 1
ATOM 821 O O . GLY A 1 102 ? 26.545 -9.686 -11.358 1.00 53.28 102 GLY A O 1
ATOM 822 N N . LEU A 1 103 ? 24.742 -10.841 -12.007 1.00 52.50 103 LEU A N 1
ATOM 823 C CA . LEU A 1 103 ? 24.000 -9.658 -12.453 1.00 52.50 103 LEU A CA 1
ATOM 824 C C . LEU A 1 103 ? 23.328 -8.965 -11.254 1.00 52.50 103 LEU A C 1
ATOM 826 O O . LEU A 1 103 ? 22.744 -9.656 -10.412 1.00 52.50 103 LEU A O 1
ATOM 830 N N . PRO A 1 104 ? 23.365 -7.622 -11.160 1.00 51.47 104 PRO A N 1
ATOM 831 C CA . PRO A 1 104 ? 22.631 -6.890 -10.136 1.00 51.47 104 PRO A CA 1
ATOM 832 C C . PRO A 1 104 ? 21.130 -6.927 -10.445 1.00 51.47 104 PRO A C 1
ATOM 834 O O . PRO A 1 104 ? 20.604 -6.096 -11.179 1.00 51.47 104 PRO A O 1
ATOM 837 N N . ILE A 1 105 ? 20.415 -7.889 -9.869 1.00 53.62 105 ILE A N 1
ATOM 838 C CA . ILE A 1 105 ? 18.958 -7.971 -9.991 1.00 53.62 105 ILE A CA 1
ATOM 839 C C . ILE A 1 105 ? 18.325 -6.977 -9.020 1.00 53.62 105 ILE A C 1
ATOM 841 O O . ILE A 1 105 ? 18.662 -6.957 -7.831 1.00 53.62 105 ILE A O 1
ATOM 845 N N . MET A 1 106 ? 17.327 -6.223 -9.492 1.00 53.66 106 MET A N 1
ATOM 846 C CA . MET A 1 106 ? 16.357 -5.614 -8.588 1.00 53.66 106 MET A CA 1
ATOM 847 C C . MET A 1 106 ? 15.310 -6.665 -8.239 1.00 53.66 106 MET A C 1
ATOM 849 O O . MET A 1 106 ? 14.342 -6.913 -8.959 1.00 53.66 106 MET A O 1
ATOM 853 N N . SER A 1 107 ? 15.551 -7.360 -7.133 1.00 45.56 107 SER A N 1
ATOM 854 C CA . SER A 1 107 ? 14.594 -8.341 -6.649 1.00 45.56 107 SER A CA 1
ATOM 855 C C . SER A 1 107 ? 13.415 -7.576 -6.056 1.00 45.56 107 SER A C 1
ATOM 857 O O . SER A 1 107 ? 13.497 -7.071 -4.938 1.00 45.56 107 SER A O 1
ATOM 859 N N . MET A 1 108 ? 12.318 -7.470 -6.807 1.00 49.16 108 MET A N 1
ATOM 860 C CA . MET A 1 108 ? 11.018 -7.365 -6.165 1.00 49.16 108 MET A CA 1
ATOM 861 C C . MET A 1 108 ? 10.754 -8.754 -5.600 1.00 49.16 108 MET A C 1
ATOM 863 O O . MET A 1 108 ? 10.326 -9.658 -6.311 1.00 49.16 108 MET A O 1
ATOM 867 N N . THR A 1 109 ? 11.089 -8.971 -4.329 1.00 45.03 109 THR A N 1
ATOM 868 C CA . THR A 1 109 ? 10.517 -10.126 -3.645 1.00 45.03 109 THR A CA 1
ATOM 869 C C . THR A 1 109 ? 8.999 -10.003 -3.773 1.00 45.03 109 THR A C 1
ATOM 871 O O . THR A 1 109 ? 8.439 -8.910 -3.645 1.00 45.03 109 THR A O 1
ATOM 874 N N . THR A 1 110 ? 8.330 -11.118 -4.051 1.00 48.00 110 THR A N 1
ATOM 875 C CA . THR A 1 110 ? 6.868 -11.281 -4.172 1.00 48.00 110 THR A CA 1
ATOM 876 C C . THR A 1 110 ? 6.083 -10.881 -2.910 1.00 48.00 110 THR A C 1
ATOM 878 O O . THR A 1 110 ? 4.895 -11.154 -2.793 1.00 48.00 110 THR A O 1
ATOM 881 N N . GLU A 1 111 ? 6.739 -10.242 -1.947 1.00 53.50 111 GLU A N 1
ATOM 882 C CA . GLU A 1 111 ? 6.209 -9.820 -0.656 1.00 53.50 111 GLU A CA 1
ATOM 883 C C . GLU A 1 111 ? 5.586 -8.417 -0.709 1.00 53.50 111 GLU A C 1
ATOM 885 O O . GLU A 1 111 ? 4.814 -8.055 0.175 1.00 53.50 111 GLU A O 1
ATOM 890 N N . GLY A 1 112 ? 5.890 -7.623 -1.744 1.00 62.88 112 GLY A N 1
ATOM 891 C CA . GLY A 1 112 ? 5.239 -6.333 -1.960 1.00 62.88 112 GLY A CA 1
ATOM 892 C C . GLY A 1 112 ? 3.837 -6.498 -2.552 1.00 62.88 112 GLY A C 1
ATOM 893 O O . GLY A 1 112 ? 3.677 -7.179 -3.561 1.00 62.88 112 GLY A O 1
ATOM 894 N N . GLY A 1 113 ? 2.819 -5.858 -1.974 1.00 73.12 113 GLY A N 1
ATOM 895 C CA . GLY A 1 113 ? 1.450 -5.976 -2.478 1.00 73.12 113 GLY A CA 1
ATOM 896 C C . GLY A 1 113 ? 0.452 -5.022 -1.832 1.00 73.12 113 GLY A C 1
ATOM 897 O O . GLY A 1 113 ? 0.620 -4.588 -0.694 1.00 73.12 113 GLY A O 1
ATOM 898 N N . LEU A 1 114 ? -0.618 -4.713 -2.563 1.00 78.75 114 LEU A N 1
ATOM 899 C CA . LEU A 1 114 ? -1.761 -3.960 -2.057 1.00 78.75 114 LEU A CA 1
ATOM 900 C C . LEU A 1 114 ? -2.931 -4.920 -1.836 1.00 78.75 114 LEU A C 1
ATOM 902 O O . LEU A 1 114 ? -3.448 -5.513 -2.779 1.00 78.75 114 LEU A O 1
ATOM 906 N N . PHE A 1 115 ? -3.362 -5.047 -0.587 1.00 81.38 115 PHE A N 1
ATOM 907 C CA . PHE A 1 115 ? -4.453 -5.918 -0.173 1.00 81.38 115 PHE A CA 1
ATOM 908 C C . PHE A 1 115 ? -5.621 -5.068 0.291 1.00 81.38 115 PHE A C 1
ATOM 910 O O . PHE A 1 115 ? -5.497 -4.272 1.224 1.00 81.38 115 PHE A O 1
ATOM 917 N N . VAL A 1 116 ? -6.779 -5.272 -0.324 1.00 78.75 116 VAL A N 1
ATOM 918 C CA . VAL A 1 116 ? -8.016 -4.599 0.060 1.00 78.75 116 VAL A CA 1
ATOM 919 C C . VAL A 1 116 ? -9.030 -5.675 0.416 1.00 78.75 116 VAL A C 1
ATOM 921 O O . VAL A 1 116 ? -9.444 -6.455 -0.435 1.00 78.75 116 VAL A O 1
ATOM 924 N N . GLY A 1 117 ? -9.384 -5.763 1.696 1.00 67.31 117 GLY A N 1
ATOM 925 C CA . GLY A 1 117 ? -10.438 -6.667 2.148 1.00 67.31 117 GLY A CA 1
ATOM 926 C C . GLY A 1 117 ? -11.768 -5.936 2.102 1.00 67.31 117 GLY A C 1
ATOM 927 O O . GLY A 1 117 ? -11.889 -4.898 2.749 1.00 67.31 117 GLY A O 1
ATOM 928 N N . TYR A 1 118 ? -12.747 -6.460 1.368 1.00 70.56 118 TYR A N 1
ATOM 929 C CA . TYR A 1 118 ? -14.081 -5.873 1.316 1.00 70.56 118 TYR A CA 1
ATOM 930 C C . TYR A 1 118 ? -15.177 -6.932 1.262 1.00 70.56 118 TYR A C 1
ATOM 932 O O . TYR A 1 118 ? -15.001 -7.999 0.679 1.00 70.56 118 TYR A O 1
ATOM 940 N N . ASP A 1 119 ? -16.312 -6.608 1.878 1.00 73.69 119 ASP A N 1
ATOM 941 C CA . ASP A 1 119 ? -17.566 -7.318 1.656 1.00 73.69 119 ASP A CA 1
ATOM 942 C C . ASP A 1 119 ? -18.165 -6.835 0.329 1.00 73.69 119 ASP A C 1
ATOM 944 O O . ASP A 1 119 ? -18.364 -5.634 0.123 1.00 73.69 119 ASP A O 1
ATOM 948 N N . THR A 1 120 ? -18.444 -7.768 -0.580 1.00 74.25 120 THR A N 1
ATOM 949 C CA . THR A 1 120 ? -19.014 -7.476 -1.902 1.00 74.25 120 THR A CA 1
ATOM 950 C C . THR A 1 120 ? -20.428 -6.897 -1.818 1.00 74.25 120 THR A C 1
ATOM 952 O O . THR A 1 120 ? -20.846 -6.193 -2.741 1.00 74.25 120 THR A O 1
ATOM 955 N N . ASN A 1 121 ? -21.128 -7.113 -0.701 1.00 83.06 121 ASN A N 1
ATOM 956 C CA . ASN A 1 121 ? -22.458 -6.565 -0.441 1.00 83.06 121 ASN A CA 1
ATOM 957 C C . ASN A 1 121 ? -22.419 -5.151 0.161 1.00 83.06 121 ASN A C 1
ATOM 959 O O . ASN A 1 121 ? -23.432 -4.449 0.154 1.00 83.06 121 ASN A O 1
ATOM 963 N N . ASN A 1 122 ? -21.260 -4.686 0.640 1.00 86.62 122 ASN A N 1
ATOM 964 C CA . ASN A 1 122 ? -21.115 -3.343 1.190 1.00 86.62 122 ASN A CA 1
ATOM 965 C C . ASN A 1 122 ? -20.723 -2.344 0.089 1.00 86.62 122 ASN A C 1
ATOM 967 O O . ASN A 1 122 ? -19.552 -2.183 -0.269 1.00 86.62 122 ASN A O 1
ATOM 971 N N . ARG A 1 123 ? -21.728 -1.633 -0.440 1.00 88.75 123 ARG A N 1
ATOM 972 C CA . ARG A 1 123 ? -21.560 -0.667 -1.539 1.00 88.75 123 ARG A CA 1
ATOM 973 C C . ARG A 1 123 ? -20.549 0.437 -1.225 1.00 88.75 123 ARG A C 1
ATOM 975 O O . ARG A 1 123 ? -19.822 0.860 -2.123 1.00 88.75 123 ARG A O 1
ATOM 982 N N . GLU A 1 124 ? -20.491 0.910 0.017 1.00 87.25 124 GLU A N 1
ATOM 983 C CA . GLU A 1 124 ? -19.557 1.975 0.387 1.00 87.25 124 GLU A CA 1
ATOM 984 C C . GLU A 1 124 ? -18.112 1.483 0.397 1.00 87.25 124 GLU A C 1
ATOM 986 O O . GLU A 1 124 ? -17.221 2.175 -0.097 1.00 87.25 124 GLU A O 1
ATOM 991 N N . VAL A 1 125 ? -17.873 0.281 0.930 1.00 86.50 125 VAL A N 1
ATOM 992 C CA . VAL A 1 125 ? -16.537 -0.325 0.922 1.00 86.50 125 VAL A CA 1
ATOM 993 C C . VAL A 1 125 ? -16.117 -0.625 -0.513 1.00 86.50 125 VAL A C 1
ATOM 995 O O . VAL A 1 125 ? -15.003 -0.277 -0.895 1.00 86.50 125 VAL A O 1
ATOM 998 N N . ARG A 1 126 ? -17.016 -1.156 -1.350 1.00 85.94 126 ARG A N 1
ATOM 999 C CA . ARG A 1 126 ? -16.744 -1.367 -2.778 1.00 85.94 126 ARG A CA 1
ATOM 1000 C C . ARG A 1 126 ? -16.367 -0.071 -3.496 1.00 85.94 126 ARG A C 1
ATOM 1002 O O . ARG A 1 126 ? -15.369 -0.043 -4.204 1.00 85.94 126 ARG A O 1
ATOM 1009 N N . SER A 1 127 ? -17.105 1.018 -3.276 1.00 87.50 127 SER A N 1
ATOM 1010 C CA . SER A 1 127 ? -16.774 2.316 -3.881 1.00 87.50 127 SER A CA 1
ATOM 1011 C C . SER A 1 127 ? -15.406 2.839 -3.432 1.00 87.50 127 SER A C 1
ATOM 1013 O O . SER A 1 127 ? -14.708 3.482 -4.219 1.00 87.50 127 SER A O 1
ATOM 1015 N N . PHE A 1 128 ? -15.023 2.584 -2.179 1.00 89.44 128 PHE A N 1
ATOM 1016 C CA . PHE A 1 128 ? -13.687 2.895 -1.682 1.00 89.44 128 PHE A CA 1
ATOM 1017 C C . PHE A 1 128 ? -12.620 2.077 -2.423 1.00 89.44 128 PHE A C 1
ATOM 1019 O O . PHE A 1 128 ? -11.689 2.661 -2.978 1.00 89.44 128 PHE A O 1
ATOM 1026 N N . VAL A 1 129 ? -12.800 0.754 -2.506 1.00 87.38 129 VAL A N 1
ATOM 1027 C CA . VAL A 1 129 ? -11.902 -0.171 -3.218 1.00 87.38 129 VAL A CA 1
ATOM 1028 C C . VAL A 1 129 ? -11.736 0.238 -4.683 1.00 87.38 129 VAL A C 1
ATOM 1030 O O . VAL A 1 129 ? -10.611 0.406 -5.151 1.00 87.38 129 VAL A O 1
ATOM 1033 N N . ASP A 1 130 ? -12.840 0.486 -5.388 1.00 87.25 130 ASP A N 1
ATOM 1034 C CA . ASP A 1 130 ? -12.833 0.889 -6.797 1.00 87.25 130 ASP A CA 1
ATOM 1035 C C . ASP A 1 130 ? -12.046 2.188 -7.009 1.00 87.25 130 ASP A C 1
ATOM 1037 O O . ASP A 1 130 ? -11.316 2.331 -7.988 1.00 87.25 130 ASP A O 1
ATOM 1041 N N . ALA A 1 131 ? -12.155 3.152 -6.091 1.00 88.06 131 ALA A N 1
ATOM 1042 C CA . ALA A 1 131 ? -11.389 4.390 -6.182 1.00 88.06 131 ALA A CA 1
ATOM 1043 C C . ALA A 1 131 ? -9.885 4.160 -5.986 1.00 88.06 131 ALA A C 1
ATOM 1045 O O . ALA A 1 131 ? -9.090 4.753 -6.715 1.00 88.06 131 ALA A O 1
ATOM 1046 N N . VAL A 1 132 ? -9.497 3.294 -5.044 1.00 88.50 132 VAL A N 1
ATOM 1047 C CA . VAL A 1 132 ? -8.093 2.915 -4.828 1.00 88.50 132 VAL A CA 1
ATOM 1048 C C . VAL A 1 132 ? -7.525 2.272 -6.097 1.00 88.50 132 VAL A C 1
ATOM 1050 O O . VAL A 1 132 ? -6.495 2.724 -6.599 1.00 88.50 132 VAL A O 1
ATOM 1053 N N . TYR A 1 133 ? -8.229 1.301 -6.685 1.00 85.75 133 TYR A N 1
ATOM 1054 C CA . TYR A 1 133 ? -7.796 0.644 -7.926 1.00 85.75 133 TYR A CA 1
ATOM 1055 C C . TYR A 1 133 ? -7.847 1.552 -9.160 1.00 85.75 133 TYR A C 1
ATOM 1057 O O . TYR A 1 133 ? -7.104 1.322 -10.106 1.00 85.75 133 TYR A O 1
ATOM 1065 N N . ARG A 1 134 ? -8.659 2.615 -9.170 1.00 87.81 134 ARG A N 1
ATOM 1066 C CA . ARG A 1 134 ? -8.606 3.652 -10.220 1.00 87.81 134 ARG A CA 1
ATOM 1067 C C . ARG A 1 134 ? -7.424 4.607 -10.062 1.00 87.81 134 ARG A C 1
ATOM 1069 O O . ARG A 1 134 ? -6.996 5.208 -11.046 1.00 87.81 134 ARG A O 1
ATOM 1076 N N . LEU A 1 135 ? -6.926 4.797 -8.840 1.00 88.12 135 LEU A N 1
ATOM 1077 C CA . LEU A 1 135 ? -5.759 5.638 -8.568 1.00 88.12 135 LEU A CA 1
ATOM 1078 C C . LEU A 1 135 ? -4.450 4.889 -8.808 1.00 88.12 135 LEU A C 1
ATOM 1080 O O . LEU A 1 135 ? -3.518 5.480 -9.344 1.00 88.12 135 LEU A O 1
ATOM 1084 N N . LEU A 1 136 ? -4.390 3.605 -8.457 1.00 84.75 136 LEU A N 1
ATOM 1085 C CA . LEU A 1 136 ? -3.175 2.793 -8.527 1.00 84.75 136 LEU A CA 1
ATOM 1086 C C . LEU A 1 136 ? -2.444 2.854 -9.895 1.00 84.75 136 LEU A C 1
ATOM 1088 O O . LEU A 1 136 ? -1.233 3.098 -9.886 1.00 84.75 136 LEU A O 1
ATOM 1092 N N . PRO A 1 137 ? -3.116 2.772 -11.066 1.00 83.31 137 PRO A N 1
ATOM 1093 C CA . PRO A 1 137 ? -2.458 2.835 -12.379 1.00 83.31 137 PRO A CA 1
ATOM 1094 C C . PRO A 1 137 ? -1.814 4.189 -12.715 1.00 83.31 137 PRO A C 1
ATOM 1096 O O . PRO A 1 137 ? -1.048 4.304 -13.671 1.00 83.31 137 PRO A O 1
ATOM 1099 N N . LYS A 1 138 ? -2.123 5.243 -11.949 1.00 86.31 138 LYS A N 1
ATOM 1100 C CA . LYS A 1 138 ? -1.487 6.560 -12.113 1.00 86.31 138 LYS A CA 1
ATOM 1101 C C . LYS A 1 138 ? -0.078 6.609 -11.531 1.00 86.31 138 LYS A C 1
ATOM 1103 O O . LYS A 1 138 ? 0.692 7.479 -11.913 1.00 86.31 138 LYS A O 1
ATOM 1108 N N . PHE A 1 139 ? 0.249 5.683 -10.633 1.00 83.62 139 PHE A N 1
ATOM 1109 C CA . PHE A 1 139 ? 1.541 5.619 -9.939 1.00 83.62 139 PHE A CA 1
ATOM 1110 C C . PHE A 1 139 ? 2.291 4.322 -10.224 1.00 83.62 139 PHE A C 1
ATOM 1112 O O . PHE A 1 139 ? 3.469 4.191 -9.905 1.00 83.62 139 PHE A O 1
ATOM 1119 N N . THR A 1 140 ? 1.607 3.349 -10.816 1.00 81.69 140 THR A N 1
ATOM 1120 C CA . THR A 1 140 ? 2.148 2.030 -11.104 1.00 81.69 140 THR A CA 1
ATOM 1121 C C . THR A 1 140 ? 1.706 1.560 -12.482 1.00 81.69 140 THR A C 1
ATOM 1123 O O . THR A 1 140 ? 0.742 2.066 -13.048 1.00 81.69 140 THR A O 1
ATOM 1126 N N . THR A 1 141 ? 2.388 0.558 -13.017 1.00 77.00 141 THR A N 1
ATOM 1127 C CA . THR A 1 141 ? 1.978 -0.150 -14.227 1.00 77.00 141 THR A CA 1
ATOM 1128 C C . THR A 1 141 ? 2.111 -1.647 -14.025 1.00 77.00 141 THR A C 1
ATOM 1130 O O . THR A 1 141 ? 2.956 -2.116 -13.261 1.00 77.00 141 THR A O 1
ATOM 1133 N N . ASN A 1 142 ? 1.271 -2.380 -14.739 1.00 74.38 142 ASN A N 1
ATOM 1134 C CA . ASN A 1 142 ? 1.290 -3.828 -14.836 1.00 74.38 142 ASN A CA 1
ATOM 1135 C C . ASN A 1 142 ? 1.705 -4.328 -16.230 1.00 74.38 142 ASN A C 1
ATOM 1137 O O . ASN A 1 142 ? 1.575 -5.512 -16.549 1.00 74.38 142 ASN A O 1
ATOM 1141 N N . ARG A 1 143 ? 2.169 -3.408 -17.082 1.00 73.19 143 ARG A N 1
ATOM 1142 C CA . ARG A 1 143 ? 2.633 -3.693 -18.439 1.00 73.19 143 ARG A CA 1
ATOM 1143 C C . ARG A 1 143 ? 4.129 -3.933 -18.416 1.00 73.19 143 ARG A C 1
ATOM 1145 O O . ARG A 1 143 ? 4.901 -3.010 -18.155 1.00 73.19 143 ARG A O 1
ATOM 1152 N N . PHE A 1 144 ? 4.522 -5.158 -18.731 1.00 74.81 144 PHE A N 1
ATOM 1153 C CA . PHE A 1 144 ? 5.915 -5.570 -18.709 1.00 74.81 144 PHE A CA 1
ATOM 1154 C C . PHE A 1 144 ? 6.258 -6.430 -19.922 1.00 74.81 144 PHE A C 1
ATOM 1156 O O . PHE A 1 144 ? 5.432 -7.185 -20.437 1.00 74.81 144 PHE A O 1
ATOM 1163 N N . ALA A 1 145 ? 7.509 -6.354 -20.357 1.00 76.50 145 ALA A N 1
ATOM 1164 C CA . ALA A 1 145 ? 8.100 -7.351 -21.231 1.00 76.50 145 ALA A CA 1
ATOM 1165 C C . ALA A 1 145 ? 8.826 -8.387 -20.372 1.00 76.50 145 ALA A C 1
ATOM 1167 O O . ALA A 1 145 ? 9.607 -8.030 -19.490 1.00 76.50 145 ALA A O 1
ATOM 1168 N N . LEU A 1 146 ? 8.574 -9.665 -20.632 1.00 76.00 146 LEU A N 1
ATOM 1169 C CA . LEU A 1 146 ? 9.387 -10.752 -20.120 1.00 76.00 146 LEU A CA 1
ATOM 1170 C C . LEU A 1 146 ? 10.635 -10.863 -20.998 1.00 76.00 146 LEU A C 1
ATOM 1172 O O . LEU A 1 146 ? 10.521 -11.080 -22.206 1.00 76.00 146 LEU A O 1
ATOM 1176 N N . VAL A 1 147 ? 11.812 -10.704 -20.402 1.00 75.31 147 VAL A N 1
ATOM 1177 C CA . VAL A 1 147 ? 13.092 -10.703 -21.114 1.0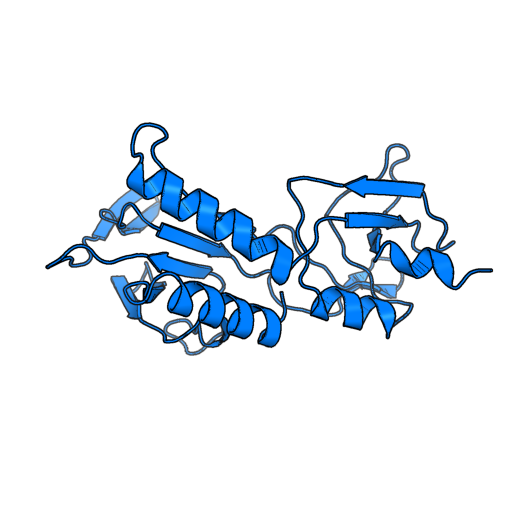0 75.31 147 VAL A CA 1
ATOM 1178 C C . VAL A 1 147 ? 14.015 -11.796 -20.596 1.00 75.31 147 VAL A C 1
ATOM 1180 O O . VAL A 1 147 ? 14.087 -12.054 -19.389 1.00 75.31 147 VAL A O 1
ATOM 1183 N N . ASN A 1 148 ? 14.757 -12.404 -21.519 1.00 74.69 148 ASN A N 1
ATOM 1184 C CA . ASN A 1 148 ? 15.901 -13.235 -21.177 1.00 74.69 148 ASN A CA 1
ATOM 1185 C C . ASN A 1 148 ? 17.050 -12.298 -20.733 1.00 74.69 148 ASN A C 1
ATOM 1187 O O . ASN A 1 148 ? 17.394 -11.375 -21.473 1.00 74.69 148 ASN A O 1
ATOM 1191 N N . PRO A 1 149 ? 17.633 -12.478 -19.537 1.00 69.88 149 PRO A N 1
ATOM 1192 C CA . PRO A 1 149 ? 18.615 -11.545 -18.969 1.00 69.88 149 PRO A CA 1
ATOM 1193 C C . PRO A 1 149 ? 19.927 -11.483 -19.759 1.00 69.88 149 PRO A C 1
ATOM 1195 O O . PRO A 1 149 ? 20.553 -10.423 -19.823 1.00 69.88 149 PRO A O 1
ATOM 1198 N N . ASP A 1 150 ? 20.331 -12.604 -20.359 1.00 71.69 150 ASP A N 1
ATOM 1199 C CA . ASP A 1 150 ? 21.631 -12.770 -21.006 1.00 71.69 150 ASP A CA 1
ATOM 1200 C C . ASP A 1 150 ? 21.591 -12.206 -22.426 1.00 71.69 150 ASP A C 1
ATOM 1202 O O . ASP A 1 150 ? 22.448 -11.425 -22.838 1.00 71.69 150 ASP A O 1
ATOM 1206 N N . THR A 1 151 ? 20.544 -12.567 -23.170 1.00 74.12 151 THR A N 1
ATOM 1207 C CA . THR A 1 151 ? 20.361 -12.166 -24.572 1.00 74.12 151 THR A CA 1
ATOM 1208 C C . THR A 1 151 ? 19.584 -10.866 -24.729 1.00 74.12 151 THR A C 1
ATOM 1210 O O . THR A 1 151 ? 19.602 -10.272 -25.805 1.00 74.12 151 THR A O 1
ATOM 1213 N N . ARG A 1 152 ? 18.876 -10.432 -23.679 1.00 69.50 152 ARG A N 1
ATOM 1214 C CA . ARG A 1 152 ? 17.961 -9.275 -23.663 1.00 69.50 152 ARG A CA 1
ATOM 1215 C C . ARG A 1 152 ? 16.810 -9.360 -24.657 1.00 69.50 152 ARG A C 1
ATOM 1217 O O . ARG A 1 152 ? 16.095 -8.380 -24.851 1.00 69.50 152 ARG A O 1
ATOM 1224 N N . LYS A 1 153 ? 16.610 -10.521 -25.276 1.00 75.75 153 LYS A N 1
ATOM 1225 C CA . LYS A 1 153 ? 15.483 -10.740 -26.171 1.00 75.75 153 LYS A CA 1
ATOM 1226 C C . LYS A 1 153 ? 14.201 -10.810 -25.358 1.00 75.75 153 LYS A C 1
ATOM 1228 O O . LYS A 1 153 ? 14.160 -11.417 -24.284 1.00 75.75 153 LYS A O 1
ATOM 1233 N N . VAL A 1 154 ? 13.157 -10.193 -25.897 1.00 76.62 154 VAL A N 1
ATOM 1234 C CA . VAL A 1 154 ? 11.800 -10.377 -25.390 1.00 76.62 154 VAL A CA 1
ATOM 1235 C C . VAL A 1 154 ? 11.396 -11.811 -25.658 1.00 76.62 154 VAL A C 1
ATOM 1237 O O . VAL A 1 154 ? 11.413 -12.259 -26.801 1.00 76.62 154 VAL A O 1
ATOM 1240 N N . VAL A 1 155 ? 11.032 -12.507 -24.592 1.00 74.69 155 VAL A N 1
ATOM 1241 C CA . VAL A 1 155 ? 10.438 -13.840 -24.660 1.00 74.69 155 VAL A CA 1
ATOM 1242 C C . VAL A 1 155 ? 8.940 -13.695 -24.919 1.00 74.69 155 VAL A C 1
ATOM 1244 O O . VAL A 1 155 ? 8.394 -14.329 -25.812 1.00 74.69 155 VAL A O 1
ATOM 1247 N N . ARG A 1 156 ? 8.274 -12.799 -24.176 1.00 72.19 156 ARG A N 1
ATOM 1248 C CA . ARG A 1 156 ? 6.857 -12.449 -24.361 1.00 72.19 156 ARG A CA 1
ATOM 1249 C C . ARG A 1 156 ? 6.534 -11.096 -23.744 1.00 72.19 156 ARG A C 1
ATOM 1251 O O . ARG A 1 156 ? 7.168 -10.692 -22.773 1.00 72.19 156 ARG A O 1
ATOM 1258 N N . THR A 1 157 ? 5.511 -10.413 -24.236 1.00 69.56 157 THR A N 1
ATOM 1259 C CA . THR A 1 157 ? 4.886 -9.309 -23.498 1.00 69.56 157 THR A CA 1
ATOM 1260 C C . THR A 1 157 ? 3.821 -9.876 -22.563 1.00 69.56 157 THR A C 1
ATOM 1262 O O . THR A 1 157 ? 3.119 -10.825 -22.904 1.00 69.56 157 THR A O 1
ATOM 1265 N N . THR A 1 158 ? 3.730 -9.341 -21.347 1.00 63.84 158 THR A N 1
ATOM 1266 C CA . THR A 1 158 ? 2.707 -9.737 -20.379 1.00 63.84 158 THR A CA 1
ATOM 1267 C C . THR A 1 158 ? 2.021 -8.505 -19.804 1.00 63.84 158 THR A C 1
ATOM 1269 O O . THR A 1 158 ? 2.657 -7.519 -19.424 1.00 63.84 158 THR A O 1
ATOM 1272 N N . SER A 1 159 ? 0.697 -8.567 -19.750 1.00 59.28 159 SER A N 1
ATOM 1273 C CA . SER A 1 159 ? -0.126 -7.714 -18.903 1.00 59.28 159 SER A CA 1
ATOM 1274 C C . SER A 1 159 ? -0.741 -8.628 -17.855 1.00 59.28 159 SER A C 1
ATOM 1276 O O . SER A 1 159 ? -1.690 -9.354 -18.144 1.00 59.28 159 SER A O 1
ATOM 1278 N N . GLY A 1 160 ? -0.146 -8.666 -16.667 1.00 55.28 160 GLY A N 1
ATOM 1279 C CA . GLY A 1 160 ? -0.693 -9.434 -15.554 1.00 55.28 160 GLY A CA 1
ATOM 1280 C C . GLY A 1 160 ? -1.567 -8.545 -14.680 1.00 55.28 160 GLY A C 1
ATOM 1281 O O . GLY A 1 160 ? -1.182 -7.424 -14.376 1.00 55.28 160 GLY A O 1
ATOM 1282 N N . ASP A 1 161 ? -2.704 -9.038 -14.200 1.00 54.31 161 ASP A N 1
ATOM 1283 C CA . ASP A 1 161 ? -3.515 -8.290 -13.222 1.00 54.31 161 ASP A CA 1
ATOM 1284 C C . ASP A 1 161 ? -2.850 -8.222 -11.833 1.00 54.31 161 ASP A C 1
ATOM 1286 O O . ASP A 1 161 ? -3.189 -7.379 -11.001 1.00 54.31 161 ASP A O 1
ATOM 1290 N N . LEU A 1 162 ? -1.876 -9.107 -11.591 1.00 56.28 162 LEU A N 1
ATOM 1291 C CA . LEU A 1 162 ? -1.334 -9.401 -10.264 1.00 56.28 162 LEU A CA 1
ATOM 1292 C C . LEU A 1 162 ? -0.010 -8.697 -9.941 1.00 56.28 162 LEU A C 1
ATOM 1294 O O . LEU A 1 162 ? 0.360 -8.628 -8.771 1.00 56.28 162 LEU A O 1
ATOM 1298 N N . PHE A 1 163 ? 0.698 -8.157 -10.936 1.00 66.38 163 PHE A N 1
ATOM 1299 C CA . PHE A 1 163 ? 2.008 -7.535 -10.730 1.00 66.38 163 PHE A CA 1
ATOM 1300 C C . PHE A 1 163 ? 1.962 -6.066 -11.119 1.00 66.38 163 PHE A C 1
ATOM 1302 O O . PHE A 1 163 ? 1.659 -5.738 -12.259 1.00 66.38 163 PHE A O 1
ATOM 1309 N N . TRP A 1 164 ? 2.291 -5.188 -10.173 1.00 73.00 164 TRP A N 1
ATOM 1310 C CA . TRP A 1 164 ? 2.348 -3.746 -10.384 1.00 73.00 164 TRP A CA 1
ATOM 1311 C C . TRP A 1 164 ? 3.698 -3.215 -9.907 1.00 73.00 164 TRP A C 1
ATOM 1313 O O . TRP A 1 164 ? 4.130 -3.507 -8.791 1.00 73.00 164 TRP A O 1
ATOM 1323 N N . ALA A 1 165 ? 4.361 -2.414 -10.736 1.00 75.56 165 ALA A N 1
ATOM 1324 C CA . ALA A 1 165 ? 5.597 -1.723 -10.389 1.00 75.56 165 ALA A CA 1
ATOM 1325 C C . ALA A 1 165 ? 5.392 -0.213 -10.483 1.00 75.56 165 ALA A C 1
ATOM 1327 O O . ALA A 1 165 ? 4.686 0.263 -11.369 1.00 75.56 165 ALA A O 1
ATOM 1328 N N . GLY A 1 166 ? 6.014 0.534 -9.570 1.00 75.44 166 GLY A N 1
ATOM 1329 C CA . GLY A 1 166 ? 5.989 1.998 -9.602 1.00 75.44 166 GLY A CA 1
ATOM 1330 C C . GLY A 1 166 ? 6.768 2.556 -10.792 1.00 75.44 166 GLY A C 1
ATOM 1331 O O . GLY A 1 166 ? 7.734 1.930 -11.241 1.00 75.44 166 GLY A O 1
ATOM 1332 N N . TYR A 1 167 ? 6.367 3.717 -11.312 1.00 76.56 167 TYR A N 1
ATOM 1333 C CA . TYR A 1 167 ? 7.034 4.312 -12.477 1.00 76.56 167 TYR A CA 1
ATOM 1334 C C . TYR A 1 167 ? 8.497 4.669 -12.198 1.00 76.56 167 TYR A C 1
ATOM 1336 O O . TYR A 1 167 ? 9.338 4.499 -13.084 1.00 76.56 167 TYR A O 1
ATOM 1344 N N . ASP A 1 168 ? 8.843 5.050 -10.969 1.00 73.06 168 ASP A N 1
ATOM 1345 C CA . ASP A 1 168 ? 10.238 5.304 -10.606 1.00 73.06 168 ASP A CA 1
ATOM 1346 C C . ASP A 1 168 ? 11.085 4.030 -10.608 1.00 73.06 168 ASP A C 1
ATOM 1348 O O . ASP A 1 168 ? 12.228 4.041 -11.067 1.00 73.06 168 ASP A O 1
ATOM 1352 N N . CYS A 1 169 ? 10.521 2.901 -10.166 1.00 71.88 169 CYS A N 1
ATOM 1353 C CA . CYS A 1 169 ? 11.186 1.599 -10.271 1.00 71.88 169 CYS A CA 1
ATOM 1354 C C . CYS A 1 169 ? 11.531 1.281 -11.734 1.00 71.88 169 CYS A C 1
ATOM 1356 O O . CYS A 1 169 ? 12.635 0.816 -12.033 1.00 71.88 169 CYS A O 1
ATOM 1358 N N . LEU A 1 170 ? 10.625 1.607 -12.659 1.00 74.88 170 LEU A N 1
ATOM 1359 C CA . LEU A 1 170 ? 10.882 1.467 -14.089 1.00 74.88 170 LEU A CA 1
ATOM 1360 C C . LEU A 1 170 ? 11.918 2.451 -14.600 1.00 74.88 170 LEU A C 1
ATOM 1362 O O . LEU A 1 170 ? 12.764 2.048 -15.387 1.00 74.88 170 LEU A O 1
ATOM 1366 N N . ASN A 1 171 ? 11.919 3.700 -14.141 1.00 74.38 171 ASN A N 1
ATOM 1367 C CA . ASN A 1 171 ? 12.955 4.665 -14.509 1.00 74.38 171 ASN A CA 1
ATOM 1368 C C . ASN A 1 171 ? 14.351 4.203 -14.065 1.00 74.38 171 ASN A C 1
ATOM 1370 O O . ASN A 1 171 ? 15.323 4.343 -14.812 1.00 74.38 171 ASN A O 1
ATOM 1374 N N . VAL A 1 172 ? 14.462 3.575 -12.894 1.00 71.88 172 VAL A N 1
ATOM 1375 C CA . VAL A 1 172 ? 15.718 2.954 -12.455 1.00 71.88 172 VAL A CA 1
ATOM 1376 C C . VAL A 1 172 ? 16.109 1.794 -13.372 1.00 71.88 172 VAL A C 1
ATOM 1378 O O . VAL A 1 172 ? 17.269 1.730 -13.774 1.00 71.88 172 VAL A O 1
ATOM 1381 N N . CYS A 1 173 ? 15.165 0.926 -13.762 1.00 72.50 173 CYS A N 1
ATOM 1382 C CA . CYS A 1 173 ? 15.433 -0.101 -14.779 1.00 72.50 173 CYS A CA 1
ATOM 1383 C C . CYS A 1 173 ? 15.942 0.558 -16.067 1.00 72.50 173 CYS A C 1
ATOM 1385 O O . CYS A 1 173 ? 17.023 0.228 -16.531 1.00 72.50 173 CYS A O 1
ATOM 1387 N N . ARG A 1 174 ? 15.228 1.566 -16.589 1.00 73.69 174 ARG A N 1
ATOM 1388 C CA . ARG A 1 174 ? 15.548 2.251 -17.851 1.00 73.69 174 ARG A CA 1
ATOM 1389 C C . ARG A 1 174 ? 16.961 2.818 -17.882 1.00 73.69 174 ARG A C 1
ATOM 1391 O O . ARG A 1 174 ? 17.671 2.644 -18.870 1.00 73.69 174 ARG A O 1
ATOM 1398 N N . THR A 1 175 ? 17.354 3.490 -16.804 1.00 72.19 175 THR A N 1
ATOM 1399 C CA . THR A 1 175 ? 18.664 4.147 -16.679 1.00 72.19 175 THR A CA 1
ATOM 1400 C C . THR A 1 175 ? 19.800 3.159 -16.432 1.00 72.19 175 THR A C 1
ATOM 1402 O O . THR A 1 175 ? 20.943 3.434 -16.796 1.00 72.19 175 THR A O 1
ATOM 1405 N N . ARG A 1 176 ? 19.511 1.990 -15.852 1.00 71.75 176 ARG A N 1
ATOM 1406 C CA . ARG A 1 176 ? 20.512 0.978 -15.510 1.00 71.75 176 ARG A CA 1
ATOM 1407 C C . ARG A 1 176 ? 20.234 -0.318 -16.259 1.00 71.75 176 ARG A C 1
ATOM 1409 O O . ARG A 1 176 ? 19.526 -1.192 -15.780 1.00 71.75 176 ARG A O 1
ATOM 1416 N N . ARG A 1 177 ? 20.887 -0.480 -17.414 1.00 64.81 177 ARG A N 1
ATOM 1417 C CA . ARG A 1 177 ? 20.712 -1.607 -18.361 1.00 64.81 177 ARG A CA 1
ATOM 1418 C C . ARG A 1 177 ? 20.889 -3.023 -17.790 1.00 64.81 177 ARG A C 1
ATOM 1420 O O . ARG A 1 177 ? 20.600 -3.989 -18.484 1.00 64.81 177 ARG A O 1
ATOM 1427 N N . ASN A 1 178 ? 21.418 -3.161 -16.581 1.00 62.25 178 ASN A N 1
ATOM 1428 C CA . ASN A 1 178 ? 21.599 -4.431 -15.878 1.00 62.25 178 ASN A CA 1
ATOM 1429 C C . ASN A 1 178 ? 20.621 -4.624 -14.708 1.00 62.25 178 ASN A C 1
ATOM 1431 O O . ASN A 1 178 ? 20.768 -5.597 -13.982 1.00 62.25 178 ASN A O 1
ATOM 1435 N N . HIS A 1 179 ? 19.666 -3.713 -14.508 1.00 63.84 179 HIS A N 1
ATOM 1436 C CA . HIS A 1 179 ? 18.651 -3.794 -13.466 1.00 63.84 179 HIS A CA 1
ATOM 1437 C C . HIS A 1 179 ? 17.320 -4.248 -14.070 1.00 63.84 179 HIS A C 1
ATOM 1439 O O . HIS A 1 179 ? 16.799 -3.628 -14.994 1.00 63.84 179 HIS A O 1
ATOM 1445 N N . PHE A 1 180 ? 16.756 -5.312 -13.506 1.00 67.31 180 PHE A N 1
ATOM 1446 C CA . PHE A 1 180 ? 15.496 -5.904 -13.950 1.00 67.31 180 PHE A CA 1
ATOM 1447 C C . PHE A 1 180 ? 14.580 -6.169 -12.765 1.00 67.31 180 PHE A C 1
ATOM 1449 O O . PHE A 1 180 ? 15.079 -6.372 -11.659 1.00 67.31 180 PHE A O 1
ATOM 1456 N N . ILE A 1 181 ? 13.270 -6.236 -13.002 1.00 69.81 181 ILE A N 1
ATOM 1457 C CA . ILE A 1 181 ? 12.278 -6.589 -11.986 1.00 69.81 181 ILE A CA 1
ATOM 1458 C C . ILE A 1 181 ? 12.133 -8.112 -11.958 1.00 69.81 181 ILE A C 1
ATOM 1460 O O . ILE A 1 181 ? 11.693 -8.729 -12.927 1.00 69.81 181 ILE A O 1
ATOM 1464 N N . TRP A 1 182 ? 12.505 -8.741 -10.848 1.00 63.94 182 TRP A N 1
ATOM 1465 C CA . TRP A 1 182 ? 12.256 -10.171 -10.650 1.00 63.94 182 TRP A CA 1
ATOM 1466 C C . TRP A 1 182 ? 10.821 -10.431 -10.176 1.00 63.94 182 TRP A C 1
ATOM 1468 O O . TRP A 1 182 ? 10.310 -9.690 -9.346 1.00 63.94 182 TRP A O 1
ATOM 1478 N N . VAL A 1 183 ? 10.193 -11.498 -10.675 1.00 57.44 183 VAL A N 1
ATOM 1479 C CA . VAL A 1 183 ? 8.820 -11.921 -10.305 1.00 57.44 183 VAL A CA 1
ATOM 1480 C C . VAL A 1 183 ? 8.753 -13.350 -9.772 1.00 57.44 183 VAL A C 1
ATOM 1482 O O . VAL A 1 183 ? 7.669 -13.900 -9.610 1.00 57.44 183 VAL A O 1
ATOM 1485 N N . GLY A 1 184 ? 9.899 -13.963 -9.465 1.00 52.94 184 GLY A N 1
ATOM 1486 C CA . GLY A 1 184 ? 9.911 -15.284 -8.833 1.00 52.94 184 GLY A CA 1
ATOM 1487 C C . GLY A 1 184 ? 9.461 -16.437 -9.735 1.00 52.94 184 GLY A C 1
ATOM 1488 O O . GLY A 1 184 ? 8.987 -17.438 -9.213 1.00 52.94 184 GLY A O 1
ATOM 1489 N N . GLY A 1 185 ? 9.604 -16.321 -11.061 1.00 54.66 185 GLY A N 1
ATOM 1490 C CA . GLY A 1 185 ? 9.199 -17.361 -12.014 1.00 54.66 185 GLY A CA 1
ATOM 1491 C C . GLY A 1 185 ? 10.317 -17.798 -12.961 1.00 54.66 185 GLY A C 1
ATOM 1492 O O . GLY A 1 185 ? 11.195 -17.003 -13.309 1.00 54.66 185 GLY A O 1
ATOM 1493 N N . LEU A 1 186 ? 10.253 -19.062 -13.378 1.00 56.12 186 LEU A N 1
ATOM 1494 C CA . LEU A 1 186 ? 10.895 -19.555 -14.594 1.00 56.12 186 LEU A CA 1
ATOM 1495 C C . LEU A 1 186 ? 9.891 -19.443 -15.758 1.00 56.12 186 LEU A C 1
ATOM 1497 O O . LEU A 1 186 ? 8.682 -19.352 -15.520 1.00 56.12 186 LEU A O 1
ATOM 1501 N N . ASP A 1 187 ? 10.358 -19.381 -17.003 1.00 57.84 187 ASP A N 1
ATOM 1502 C CA . ASP A 1 187 ? 9.471 -19.547 -18.160 1.00 57.84 187 ASP A CA 1
ATOM 1503 C C . ASP A 1 187 ? 9.090 -21.023 -18.384 1.00 57.84 187 ASP A C 1
ATOM 1505 O O . ASP A 1 187 ? 9.413 -21.902 -17.589 1.00 57.84 187 ASP A O 1
ATOM 1509 N N . GLU A 1 188 ? 8.372 -21.296 -19.473 1.00 52.06 188 GLU A N 1
ATOM 1510 C CA . GLU A 1 188 ? 7.967 -22.648 -19.887 1.00 52.06 188 GLU A CA 1
ATOM 1511 C C . GLU A 1 188 ? 9.139 -23.580 -20.257 1.00 52.06 188 GLU A C 1
ATOM 1513 O O . GLU A 1 188 ? 8.930 -24.760 -20.534 1.00 52.06 188 GLU A O 1
ATOM 1518 N N . HIS A 1 189 ? 10.369 -23.062 -20.251 1.00 58.94 189 HIS A N 1
ATOM 1519 C CA . HIS A 1 189 ? 11.611 -23.777 -20.529 1.00 58.94 189 HIS A CA 1
ATOM 1520 C C . HIS A 1 189 ? 12.566 -23.777 -19.326 1.00 58.94 189 HIS A C 1
ATOM 1522 O O . HIS A 1 189 ? 13.769 -23.980 -19.496 1.00 58.94 189 HIS A O 1
ATOM 1528 N N . ASP A 1 190 ? 12.048 -23.526 -18.121 1.00 63.88 190 ASP A N 1
ATOM 1529 C CA . ASP A 1 190 ? 12.819 -23.425 -16.880 1.00 63.88 190 ASP A CA 1
ATOM 1530 C C . ASP A 1 190 ? 13.916 -22.335 -16.901 1.00 63.88 190 ASP A C 1
ATOM 1532 O O . ASP A 1 190 ? 14.855 -22.355 -16.098 1.00 63.88 190 ASP A O 1
ATOM 1536 N N . GLN A 1 191 ? 13.815 -21.329 -17.779 1.00 63.69 191 GLN A N 1
ATOM 1537 C CA . GLN A 1 191 ? 14.770 -20.222 -17.824 1.00 63.69 191 GLN A CA 1
ATOM 1538 C C . GLN A 1 191 ? 14.365 -19.086 -16.892 1.00 63.69 191 GLN A C 1
ATOM 1540 O O . GLN A 1 191 ? 13.198 -18.706 -16.768 1.00 63.69 191 GLN A O 1
ATOM 1545 N N . ARG A 1 192 ? 15.371 -18.470 -16.262 1.00 64.19 192 ARG A N 1
ATOM 1546 C CA . ARG A 1 192 ? 15.175 -17.265 -15.453 1.00 64.19 192 ARG A CA 1
ATOM 1547 C C . ARG A 1 192 ? 14.743 -16.117 -16.342 1.00 64.19 192 ARG A C 1
ATOM 1549 O O . ARG A 1 192 ? 15.544 -15.585 -17.106 1.00 64.19 192 ARG A O 1
ATOM 1556 N N . CYS A 1 193 ? 13.508 -15.685 -16.161 1.00 65.25 193 CYS A N 1
ATOM 1557 C CA . CYS A 1 193 ? 12.981 -14.530 -16.852 1.00 65.25 193 CYS A CA 1
ATOM 1558 C C . CYS A 1 193 ? 12.772 -13.350 -15.905 1.00 65.25 193 CYS A C 1
ATOM 1560 O O . CYS A 1 193 ? 12.441 -13.512 -14.727 1.00 65.25 193 CYS A O 1
ATOM 1562 N N . TYR A 1 194 ? 12.944 -12.145 -16.442 1.00 72.88 194 TYR A N 1
ATOM 1563 C CA . TYR A 1 194 ? 12.756 -10.903 -15.700 1.00 72.88 194 TYR A CA 1
ATOM 1564 C C . TYR A 1 194 ? 11.755 -10.004 -16.403 1.00 72.88 194 TYR A C 1
ATOM 1566 O O . TYR A 1 194 ? 11.587 -10.078 -17.618 1.00 72.88 194 TYR A O 1
ATOM 1574 N N . LEU A 1 195 ? 11.103 -9.136 -15.637 1.00 72.75 195 LEU A N 1
ATOM 1575 C CA . LEU A 1 195 ? 10.255 -8.088 -16.173 1.00 72.75 195 LEU A CA 1
ATOM 1576 C C . LEU A 1 195 ? 11.081 -6.833 -16.425 1.00 72.75 195 LEU A C 1
ATOM 1578 O O . LEU A 1 195 ? 11.865 -6.382 -15.584 1.00 72.75 195 LEU A O 1
ATOM 1582 N N . ALA A 1 196 ? 10.860 -6.261 -17.597 1.00 71.50 196 ALA A N 1
ATOM 1583 C CA . ALA A 1 196 ? 11.405 -4.990 -18.017 1.00 71.50 196 ALA A CA 1
ATOM 1584 C C . ALA A 1 196 ? 10.283 -4.060 -18.515 1.00 71.50 196 ALA A C 1
ATOM 1586 O O . ALA A 1 196 ? 9.219 -4.544 -18.920 1.00 71.50 196 ALA A O 1
ATOM 1587 N N . PRO A 1 197 ? 10.497 -2.732 -18.498 1.00 69.12 197 PRO A N 1
ATOM 1588 C CA . PRO A 1 197 ? 9.578 -1.784 -19.123 1.00 69.12 197 PRO A CA 1
ATOM 1589 C C . PRO A 1 197 ? 9.353 -2.134 -20.605 1.00 69.12 197 PRO A C 1
ATOM 1591 O O . PRO A 1 197 ? 10.303 -2.455 -21.314 1.00 69.12 197 PRO A O 1
ATOM 1594 N N . THR A 1 198 ? 8.111 -2.086 -21.094 1.00 68.69 198 THR A N 1
ATOM 1595 C CA . THR A 1 198 ? 7.792 -2.444 -22.493 1.00 68.69 198 THR A CA 1
ATOM 1596 C C . THR A 1 198 ? 8.362 -1.463 -23.520 1.00 68.69 198 THR A C 1
ATOM 1598 O O . THR A 1 198 ? 8.555 -1.833 -24.667 1.00 68.69 198 THR A O 1
ATOM 1601 N N . ASP A 1 199 ? 8.645 -0.227 -23.119 1.00 63.62 199 ASP A N 1
ATOM 1602 C CA . ASP A 1 199 ? 9.222 0.839 -23.950 1.00 63.62 199 ASP A CA 1
ATOM 1603 C C . ASP A 1 199 ? 10.748 0.731 -24.116 1.00 63.62 199 ASP A C 1
ATOM 1605 O O . ASP A 1 199 ? 11.346 1.441 -24.918 1.00 63.62 199 ASP A O 1
ATOM 1609 N N . TRP A 1 200 ? 11.408 -0.211 -23.430 1.00 62.31 200 TRP A N 1
ATOM 1610 C CA . TRP A 1 200 ? 12.802 -0.564 -23.738 1.00 62.31 200 TRP A CA 1
ATOM 1611 C C . TRP A 1 200 ? 12.987 -1.157 -25.141 1.00 62.31 200 TRP A C 1
ATOM 1613 O O . TRP A 1 200 ? 14.118 -1.268 -25.617 1.00 62.31 200 TRP A O 1
ATOM 1623 N N . LEU A 1 201 ? 11.889 -1.544 -25.786 1.00 56.31 201 LEU A N 1
ATOM 1624 C CA . LEU A 1 201 ? 11.864 -2.195 -27.090 1.00 56.31 201 LEU A CA 1
ATOM 1625 C C . LEU A 1 201 ? 11.988 -1.205 -28.251 1.00 56.31 201 LEU A C 1
ATOM 1627 O O . LEU A 1 201 ? 12.462 -1.591 -29.315 1.00 56.31 201 LEU A O 1
ATOM 1631 N N . ASP A 1 202 ? 11.667 0.070 -28.023 1.00 53.34 202 ASP A N 1
ATOM 1632 C CA . ASP A 1 202 ? 11.648 1.098 -29.072 1.00 53.34 202 ASP A CA 1
ATOM 1633 C C . ASP A 1 202 ? 13.042 1.686 -29.369 1.00 53.34 202 ASP A C 1
ATOM 1635 O O . ASP A 1 202 ? 13.227 2.412 -30.341 1.00 53.34 202 ASP A O 1
ATOM 1639 N N . HIS A 1 203 ? 14.052 1.354 -28.557 1.00 47.47 203 HIS A N 1
ATOM 1640 C CA . HIS A 1 203 ? 15.430 1.851 -28.688 1.00 47.47 203 HIS A CA 1
ATOM 1641 C C . HIS A 1 203 ? 16.441 0.780 -29.134 1.00 47.47 203 HIS A C 1
ATOM 1643 O O . HIS A 1 203 ? 17.646 0.955 -28.951 1.00 47.47 203 HIS A O 1
ATOM 1649 N N . GLN A 1 204 ? 15.963 -0.342 -29.681 1.00 46.44 204 GLN A N 1
ATOM 1650 C CA . GLN A 1 204 ? 16.801 -1.410 -30.253 1.00 46.44 204 GLN A CA 1
ATOM 1651 C C . GLN A 1 204 ? 16.767 -1.45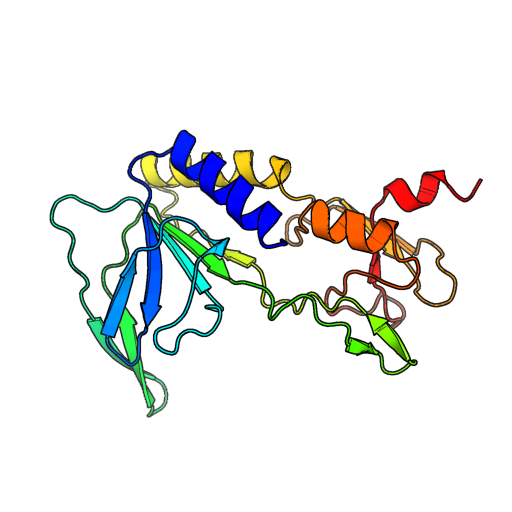9 -31.792 1.00 46.44 204 GLN A C 1
ATOM 1653 O O . GLN A 1 204 ? 17.270 -2.420 -32.373 1.00 46.44 204 GLN A O 1
ATOM 1658 N N . GLY A 1 205 ? 16.176 -0.442 -32.431 1.00 39.56 205 GLY A N 1
ATOM 1659 C CA . GLY A 1 205 ? 16.228 -0.211 -33.878 1.00 39.56 205 GLY A CA 1
ATOM 1660 C C . GLY A 1 205 ? 17.394 0.679 -34.278 1.00 39.56 205 GLY A C 1
ATOM 1661 O O . GLY A 1 205 ? 17.630 1.677 -33.559 1.00 39.56 205 GLY A O 1
#

Radius of gyration: 19.26 Å; chains: 1; bounding box: 49×38×56 Å

pLDDT: mean 77.53, std 14.96, range [39.56, 95.94]

Sequence (205 aa):
MTDADEAAFSAALNAKYPDLVFAVIDTKKKVVRFIPAIDEATDVDGRRASEVYAWIQPRGWRPKWLDEDLYGYVMTRLANKPEKRLRFMRSSGFRPRASDGGLPIMSMTTEGGLFVGYDTNNREVRSFVDAVYRLLPKFTTNRFALVNPDTRKVVRTTSGDLFWAGYDCLNVCRTRRNHFIWVGGLDEHDQRCYLAPTDWLDHQG

Secondary structure (DSSP, 8-state):
--HHHHHHHHHHHHHH-TTEEEEEEETTTTEEEEESSSTT-B-TTSSBPSEEEEEEPPTT----EEEEEETTEEEEEETT--SSEEEEEPPS---EEEPTTS-EEE---TT-EEE----TT-HHHHHHHHHHHHHGGGTEE-EEEEE-TTT--EEEEEE-SS--EEHHHHHHHHH-TT--B--S-B-TTS-B-EEEEGGGGTT--

Foldseek 3Di:
DDLVLFQVLFVVLCVVPVQKWKWDADQVVRDIDTDSTQSCDADPVRHHGQKMKIFRDDPPDDWDWDFDQDPNDTTIDGPCPDQLMKMFGDQPDQAQDQDVVRFRERESDPRTDIDHDHDPPDPVSVVSVVVSVVSQCVFKAQWWFWAQLPVRDGPGTDRDPGDIDGVVLQVVCVVDVRYFYADPDAPPVRGRITTHDPCVVVPPD